Protein AF-0000000080790472 (afdb_homodimer)

Structure (mmCIF, N/CA/C/O backbone):
data_AF-0000000080790472-model_v1
#
loop_
_entity.id
_entity.type
_entity.pdbx_description
1 polymer 'PIN domain-containing protein'
#
loop_
_atom_site.group_PDB
_atom_site.id
_atom_site.type_symbol
_atom_site.label_atom_id
_atom_site.label_alt_id
_atom_site.label_comp_id
_atom_site.label_asym_id
_atom_site.label_entity_id
_atom_site.label_seq_id
_atom_site.pdbx_PDB_ins_code
_atom_site.Cartn_x
_atom_site.Cartn_y
_atom_site.Cartn_z
_atom_site.occupancy
_atom_site.B_iso_or_equiv
_atom_site.auth_seq_id
_atom_site.auth_comp_id
_atom_site.auth_asym_id
_atom_site.auth_atom_id
_atom_site.pdbx_PDB_model_num
ATOM 1 N N . MET A 1 1 ? -1.785 30.625 -0.86 1 72.75 1 MET A N 1
ATOM 2 C CA . MET A 1 1 ? -3.121 30.25 -0.402 1 72.75 1 MET A CA 1
ATOM 3 C C . MET A 1 1 ? -3.271 30.5 1.095 1 72.75 1 MET A C 1
ATOM 5 O O . MET A 1 1 ? -2.342 30.266 1.866 1 72.75 1 MET A O 1
ATOM 9 N N . HIS A 1 2 ? -4.328 31.141 1.437 1 79.38 2 HIS A N 1
ATOM 10 C CA . HIS A 1 2 ? -4.598 31.422 2.844 1 79.38 2 HIS A CA 1
ATOM 11 C C . HIS A 1 2 ? -5.102 30.172 3.561 1 79.38 2 HIS A C 1
ATOM 13 O O . HIS A 1 2 ? -5.734 29.312 2.945 1 79.38 2 HIS A O 1
ATOM 19 N N . VAL A 1 3 ? -4.801 30.078 4.844 1 82.62 3 VAL A N 1
ATOM 20 C CA . VAL A 1 3 ? -5.195 28.953 5.676 1 82.62 3 VAL A CA 1
ATOM 21 C C . VAL A 1 3 ? -6.711 28.781 5.625 1 82.62 3 VAL A C 1
ATOM 23 O O . VAL A 1 3 ? -7.219 27.656 5.598 1 82.62 3 VAL A O 1
ATOM 26 N N . ASP A 1 4 ? -7.406 29.891 5.496 1 85.12 4 ASP A N 1
ATOM 27 C CA . ASP A 1 4 ? -8.867 29.844 5.441 1 85.12 4 ASP A CA 1
ATOM 28 C C . ASP A 1 4 ? -9.344 29.172 4.164 1 85.12 4 ASP A C 1
ATOM 30 O O . ASP A 1 4 ? -10.414 28.547 4.152 1 85.12 4 ASP A O 1
ATOM 34 N N . GLU A 1 5 ? -8.555 29.281 3.197 1 85.06 5 GLU A N 1
ATOM 35 C CA . GLU A 1 5 ? -8.906 28.625 1.941 1 85.06 5 GLU A CA 1
ATOM 36 C C . GLU A 1 5 ? -8.82 27.109 2.07 1 85.06 5 GLU A C 1
ATOM 38 O O . GLU A 1 5 ? -9.641 26.375 1.503 1 85.06 5 GLU A O 1
ATOM 43 N N . VAL A 1 6 ? -7.836 26.656 2.771 1 86.19 6 VAL A N 1
ATOM 44 C CA . VAL A 1 6 ? -7.707 25.234 3.035 1 86.19 6 VAL A CA 1
ATOM 45 C C . VAL A 1 6 ? -8.938 24.734 3.787 1 86.19 6 VAL A C 1
ATOM 47 O O . VAL A 1 6 ? -9.508 23.688 3.443 1 86.19 6 VAL A O 1
ATOM 50 N N . LEU A 1 7 ? -9.352 25.5 4.746 1 90 7 LEU A N 1
ATOM 51 C CA . LEU A 1 7 ? -10.508 25.125 5.551 1 90 7 LEU A CA 1
ATOM 52 C C . LEU A 1 7 ? -11.781 25.125 4.711 1 90 7 LEU A C 1
ATOM 54 O O . LEU A 1 7 ? -12.664 24.297 4.91 1 90 7 LEU A O 1
ATOM 58 N N . GLN A 1 8 ? -11.875 26.062 3.85 1 89.56 8 GLN A N 1
ATOM 59 C CA . GLN A 1 8 ? -13.016 26.094 2.938 1 89.56 8 GLN A CA 1
ATOM 60 C C . GLN A 1 8 ? -13.062 24.844 2.076 1 89.56 8 GLN A C 1
ATOM 62 O O . GLN A 1 8 ? -14.141 24.281 1.841 1 89.56 8 GLN A O 1
ATOM 67 N N . LYS A 1 9 ? -11.891 24.438 1.599 1 88.69 9 LYS A N 1
ATOM 68 C CA . LYS A 1 9 ? -11.836 23.203 0.832 1 88.69 9 LYS A CA 1
ATOM 69 C C . LYS A 1 9 ? -12.266 22.016 1.685 1 88.69 9 LYS A C 1
ATOM 71 O O . LYS A 1 9 ? -12.961 21.109 1.206 1 88.69 9 LYS A O 1
ATOM 76 N N . CYS A 1 10 ? -11.859 21.969 2.908 1 90.5 10 CYS A N 1
ATOM 77 C CA . CYS A 1 10 ? -12.203 20.906 3.842 1 90.5 10 CYS A CA 1
ATOM 78 C C . CYS A 1 10 ? -13.703 20.859 4.09 1 90.5 10 CYS A C 1
ATOM 80 O O . CYS A 1 10 ? -14.234 19.828 4.539 1 90.5 10 CYS A O 1
ATOM 82 N N . ASP A 1 11 ? -14.367 21.953 3.867 1 90.38 11 ASP A N 1
ATOM 83 C CA . ASP A 1 11 ? -15.82 22 4.039 1 90.38 11 ASP A CA 1
ATOM 84 C C . ASP A 1 11 ? -16.531 21.516 2.785 1 90.38 11 ASP A C 1
ATOM 86 O O . ASP A 1 11 ? -17.672 21.016 2.859 1 90.38 11 ASP A O 1
ATOM 90 N N . GLN A 1 12 ? -15.906 21.594 1.675 1 90.62 12 GLN A N 1
ATOM 91 C CA . GLN A 1 12 ? -16.547 21.297 0.396 1 90.62 12 GLN A CA 1
ATOM 92 C C . GLN A 1 12 ? -16.203 19.891 -0.074 1 90.62 12 GLN A C 1
ATOM 94 O O . GLN A 1 12 ? -16.984 19.266 -0.815 1 90.62 12 GLN A O 1
ATOM 99 N N . THR A 1 13 ? -14.984 19.422 0.287 1 92.81 13 THR A N 1
ATOM 100 C CA . THR A 1 13 ? -14.492 18.094 -0.098 1 92.81 13 THR A CA 1
ATOM 101 C C . THR A 1 13 ? -13.523 17.562 0.945 1 92.81 13 THR A C 1
ATOM 103 O O . THR A 1 13 ? -13.453 18.078 2.062 1 92.81 13 THR A O 1
ATOM 106 N N . TYR A 1 14 ? -12.859 16.469 0.59 1 95 14 TYR A N 1
ATOM 107 C CA . TYR A 1 14 ? -11.844 15.93 1.487 1 95 14 TYR A CA 1
ATOM 108 C C . TYR A 1 14 ? -10.461 16.453 1.117 1 95 14 TYR A C 1
ATOM 110 O O . TYR A 1 14 ? -10.188 16.75 -0.049 1 95 14 TYR A O 1
ATOM 118 N N . VAL A 1 15 ? -9.656 16.594 2.133 1 95.12 15 VAL A N 1
ATOM 119 C CA . VAL A 1 15 ? -8.258 16.969 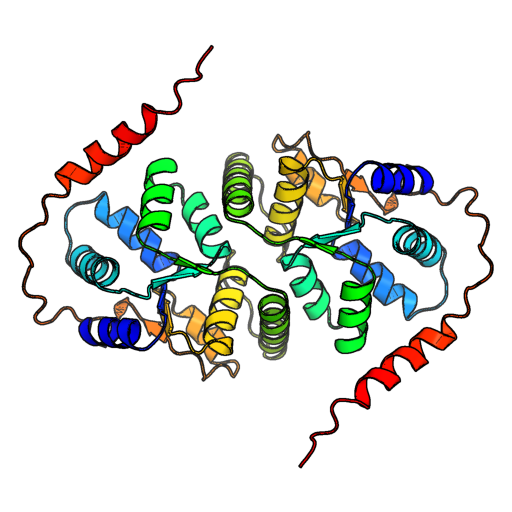1.948 1 95.12 15 VAL A CA 1
ATOM 120 C C . VAL A 1 15 ? -7.344 15.883 2.49 1 95.12 15 VAL A C 1
ATOM 122 O O . VAL A 1 15 ? -7.426 15.516 3.666 1 95.12 15 VAL A O 1
ATOM 125 N N . ILE A 1 16 ? -6.527 15.344 1.627 1 96 16 ILE A N 1
ATOM 126 C CA . ILE A 1 16 ? -5.555 14.336 2.035 1 96 16 ILE A CA 1
ATOM 127 C C . ILE A 1 16 ? -4.309 15.016 2.594 1 96 16 ILE A C 1
ATOM 129 O O . ILE A 1 16 ? -3.691 15.844 1.923 1 96 16 ILE A O 1
ATOM 133 N N . PHE A 1 17 ? -4.031 14.719 3.836 1 95.75 17 PHE A N 1
ATOM 134 C CA . PHE A 1 17 ? -2.814 15.227 4.457 1 95.75 17 PHE A CA 1
ATOM 135 C C . PHE A 1 17 ? -1.638 14.297 4.176 1 95.75 17 PHE A C 1
ATOM 137 O O . PHE A 1 17 ? -1.638 13.141 4.602 1 95.75 17 PHE A O 1
ATOM 144 N N . ASP A 1 18 ? -0.675 14.773 3.49 1 93.25 18 ASP A N 1
ATOM 145 C CA . ASP A 1 18 ? 0.537 14.016 3.178 1 93.25 18 ASP A CA 1
ATOM 146 C C . ASP A 1 18 ? 1.342 13.727 4.441 1 93.25 18 ASP A C 1
ATOM 148 O O . ASP A 1 18 ? 1.192 14.414 5.453 1 93.25 18 ASP A O 1
ATOM 152 N N . THR A 1 19 ? 2.129 12.703 4.367 1 93.38 19 THR A N 1
ATOM 153 C CA . THR A 1 19 ? 2.896 12.258 5.527 1 93.38 19 THR A CA 1
ATOM 154 C C . THR A 1 19 ? 3.768 13.391 6.062 1 93.38 19 THR A C 1
ATOM 156 O O . THR A 1 19 ? 3.898 13.555 7.277 1 93.38 19 THR A O 1
ATOM 159 N N . SER A 1 20 ? 4.316 14.188 5.184 1 90 20 SER A N 1
ATOM 160 C CA . SER A 1 20 ? 5.223 15.258 5.578 1 90 20 SER A CA 1
ATOM 161 C C . SER A 1 20 ? 4.523 16.266 6.48 1 90 20 SER A C 1
ATOM 163 O O . SER A 1 20 ? 5.129 16.797 7.414 1 90 20 SER A O 1
ATOM 165 N N . ILE A 1 21 ? 3.258 16.516 6.227 1 91.5 21 ILE A N 1
ATOM 166 C CA . ILE A 1 21 ? 2.471 17.469 7.004 1 91.5 21 ILE A CA 1
ATOM 167 C C . ILE A 1 21 ? 2.26 16.938 8.414 1 91.5 21 ILE A C 1
ATOM 169 O O . ILE A 1 21 ? 2.459 17.656 9.398 1 91.5 21 ILE A O 1
ATOM 173 N N . ILE A 1 22 ? 1.913 15.703 8.523 1 93 22 ILE A N 1
ATOM 174 C CA . ILE A 1 22 ? 1.602 15.078 9.797 1 93 22 ILE A CA 1
ATOM 175 C C . ILE A 1 22 ? 2.875 14.945 10.633 1 93 22 ILE A C 1
ATOM 177 O O . ILE A 1 22 ? 2.879 15.25 11.828 1 93 22 ILE A O 1
ATOM 181 N N . LEU A 1 23 ? 3.92 14.508 10.016 1 91.31 23 LEU A N 1
ATOM 182 C CA . LEU A 1 23 ? 5.184 14.352 10.727 1 91.31 23 LEU A CA 1
ATOM 183 C C . LEU A 1 23 ? 5.695 15.703 11.227 1 91.31 23 LEU A C 1
ATOM 185 O O . LEU A 1 23 ? 6.207 15.797 12.344 1 91.31 23 LEU A O 1
ATOM 189 N N . ASP A 1 24 ? 5.555 16.703 10.414 1 88.31 24 ASP A N 1
ATOM 190 C CA . ASP A 1 24 ? 5.949 18.047 10.844 1 88.31 24 ASP A CA 1
ATOM 191 C C . ASP A 1 24 ? 5.145 18.484 12.062 1 88.31 24 ASP A C 1
ATOM 193 O O . ASP A 1 24 ? 5.703 19.047 13.008 1 88.31 24 ASP A O 1
ATOM 197 N N . TYR A 1 25 ? 3.898 18.234 11.992 1 89.75 25 TYR A N 1
ATOM 198 C CA . TYR A 1 25 ? 3.035 18.609 13.102 1 89.75 25 TYR A CA 1
ATOM 199 C C . TYR A 1 25 ? 3.463 17.906 14.391 1 89.75 25 TYR A C 1
ATOM 201 O O . TYR A 1 25 ? 3.6 18.562 15.438 1 89.75 25 TYR A O 1
ATOM 209 N N . ILE A 1 26 ? 3.717 16.641 14.297 1 88.38 26 ILE A N 1
ATOM 210 C CA . ILE A 1 26 ? 4.066 15.852 15.469 1 88.38 26 ILE A CA 1
ATOM 211 C C . ILE A 1 26 ? 5.434 16.297 16 1 88.38 26 ILE A C 1
ATOM 213 O O . ILE A 1 26 ? 5.609 16.469 17.203 1 88.38 26 ILE A O 1
ATOM 217 N N . ARG A 1 27 ? 6.379 16.531 15.141 1 86.5 27 ARG A N 1
ATOM 218 C CA . ARG A 1 27 ? 7.723 16.953 15.531 1 86.5 27 ARG A CA 1
ATOM 219 C C . ARG A 1 27 ? 7.691 18.312 16.203 1 86.5 27 ARG A C 1
ATOM 221 O O . ARG A 1 27 ? 8.383 18.531 17.203 1 86.5 27 ARG A O 1
ATOM 228 N N . LEU A 1 28 ? 6.918 19.234 15.648 1 84.44 28 LEU A N 1
ATOM 229 C CA . LEU A 1 28 ? 6.844 20.594 16.156 1 84.44 28 LEU A CA 1
ATOM 230 C C . LEU A 1 28 ? 6.074 20.641 17.484 1 84.44 28 LEU A C 1
ATOM 232 O O . LEU A 1 28 ? 6.336 21.5 18.328 1 84.44 28 LEU A O 1
ATOM 236 N N . SER A 1 29 ? 5.125 19.766 17.547 1 83.25 29 SER A N 1
ATOM 237 C CA . SER A 1 29 ? 4.32 19.719 18.766 1 83.25 29 SER A CA 1
ATOM 238 C C . SER A 1 29 ? 5.164 19.328 19.984 1 83.25 29 SER A C 1
ATOM 240 O O . SER A 1 29 ? 4.801 19.625 21.125 1 83.25 29 SER A O 1
ATOM 242 N N . SER A 1 30 ? 6.23 18.562 19.688 1 75.69 30 SER A N 1
ATOM 243 C CA . SER A 1 30 ? 7.121 18.156 20.766 1 75.69 30 SER A CA 1
ATOM 244 C C . SER A 1 30 ? 8.164 19.219 21.078 1 75.69 30 SER A C 1
ATOM 246 O O . SER A 1 30 ? 8.922 19.094 22.047 1 75.69 30 SER A O 1
ATOM 248 N N . ARG A 1 31 ? 8.195 20.188 20.172 1 76.12 31 ARG A N 1
ATOM 249 C CA . ARG A 1 31 ? 9.18 21.25 20.344 1 76.12 31 ARG A CA 1
ATOM 250 C C . ARG A 1 31 ? 8.5 22.562 20.75 1 76.12 31 ARG A C 1
ATOM 252 O O . ARG A 1 31 ? 7.273 22.609 20.891 1 76.12 31 ARG A O 1
ATOM 259 N N . ASP A 1 32 ? 9.32 23.625 20.922 1 65.88 32 ASP A N 1
ATOM 260 C CA . ASP A 1 32 ? 8.805 24.938 21.312 1 65.88 32 ASP A CA 1
ATOM 261 C C . ASP A 1 32 ? 7.914 25.516 20.219 1 65.88 32 ASP A C 1
ATOM 263 O O . ASP A 1 32 ? 8.125 25.25 19.031 1 65.88 32 ASP A O 1
ATOM 267 N N . LYS A 1 33 ? 6.812 26.234 20.672 1 65.5 33 LYS A N 1
ATOM 268 C CA . LYS A 1 33 ? 5.789 26.828 19.812 1 65.5 33 LYS A CA 1
ATOM 269 C C . LYS A 1 33 ? 6.418 27.719 18.75 1 65.5 33 LYS A C 1
ATOM 271 O O . LYS A 1 33 ? 7.289 28.547 19.047 1 65.5 33 LYS A O 1
ATOM 276 N N . ASN A 1 34 ? 6.254 27.312 17.516 1 76.62 34 ASN A N 1
ATOM 277 C CA . ASN A 1 34 ? 6.621 28.172 16.391 1 76.62 34 ASN A CA 1
ATOM 278 C C . ASN A 1 34 ? 5.441 28.391 15.445 1 76.62 34 ASN A C 1
ATOM 280 O O . ASN A 1 34 ? 4.406 27.734 15.57 1 76.62 34 ASN A O 1
ATOM 284 N N . HIS A 1 35 ? 5.52 29.453 14.773 1 76.06 35 HIS A N 1
ATOM 285 C CA . HIS A 1 35 ? 4.469 29.906 13.867 1 76.06 35 HIS A CA 1
ATOM 286 C C . HIS A 1 35 ? 3.973 28.766 12.992 1 76.06 35 HIS A C 1
ATOM 288 O O . HIS A 1 35 ? 2.771 28.641 12.742 1 76.06 35 HIS A O 1
ATOM 294 N N . ARG A 1 36 ? 4.789 27.906 12.625 1 78.31 36 ARG A N 1
ATOM 295 C CA . ARG A 1 36 ? 4.418 26.797 11.766 1 78.31 36 ARG A CA 1
ATOM 296 C C . ARG A 1 36 ? 3.506 25.812 12.5 1 78.31 36 ARG A C 1
ATOM 298 O O . ARG A 1 36 ? 2.553 25.297 11.922 1 78.31 36 ARG A O 1
ATOM 305 N N . LEU A 1 37 ? 3.803 25.625 13.688 1 83.75 37 LEU A N 1
ATOM 306 C CA . LEU A 1 37 ? 2.967 24.75 14.508 1 83.75 37 LEU A CA 1
ATOM 307 C C . LEU A 1 37 ? 1.566 25.328 14.664 1 83.75 37 LEU A C 1
ATOM 309 O O . LEU A 1 37 ? 0.575 24.609 14.617 1 83.75 37 LEU A O 1
ATOM 313 N N . GLU A 1 38 ? 1.562 26.609 14.844 1 83.38 38 GLU A N 1
ATOM 314 C CA . GLU A 1 38 ? 0.271 27.281 15.008 1 83.38 38 GLU A CA 1
ATOM 315 C C . GLU A 1 38 ? -0.606 27.094 13.773 1 83.38 38 GLU A C 1
ATOM 317 O O . GLU A 1 38 ? -1.798 26.812 13.891 1 83.38 38 GLU A O 1
ATOM 322 N N . VAL A 1 39 ? -0.049 27.219 12.688 1 84.88 39 VAL A N 1
ATOM 323 C CA . VAL A 1 39 ? -0.779 27.094 11.438 1 84.88 39 VAL A CA 1
ATOM 324 C C . VAL A 1 39 ? -1.265 25.656 11.258 1 84.88 39 VAL A C 1
ATOM 326 O O . VAL A 1 39 ? -2.445 25.422 10.984 1 84.88 39 VAL A O 1
ATOM 329 N N . LEU A 1 40 ? -0.387 24.734 11.469 1 88.5 40 LEU A N 1
ATOM 330 C CA . LEU A 1 40 ? -0.729 23.328 11.305 1 88.5 40 LEU A CA 1
ATOM 331 C C . LEU A 1 40 ? -1.773 22.906 12.336 1 88.5 40 LEU A C 1
ATOM 333 O O . LEU A 1 40 ? -2.701 22.156 12.008 1 88.5 40 LEU A O 1
ATOM 337 N N . SER A 1 41 ? -1.591 23.422 13.484 1 88.62 41 SER A N 1
ATOM 338 C CA . SER A 1 41 ? -2.559 23.125 14.531 1 88.62 41 SER A CA 1
ATOM 339 C C . SER A 1 41 ? -3.943 23.656 14.18 1 88.62 41 SER A C 1
ATOM 341 O O . SER A 1 41 ? -4.949 22.969 14.367 1 88.62 41 SER A O 1
ATOM 343 N N . TYR A 1 42 ? -3.943 24.828 13.711 1 89.44 42 TYR A N 1
ATOM 344 C CA . TYR A 1 42 ? -5.203 25.453 13.32 1 89.44 42 TYR A CA 1
ATOM 345 C C . TYR A 1 42 ? -5.891 24.641 12.219 1 89.44 42 TYR A C 1
ATOM 347 O O . TYR A 1 42 ? -7.09 24.375 12.297 1 89.44 42 TYR A O 1
ATOM 355 N N . ILE A 1 43 ? -5.176 24.203 11.25 1 91.44 43 ILE A N 1
ATOM 356 C CA . ILE A 1 43 ? -5.723 23.453 10.125 1 91.44 43 ILE A CA 1
ATOM 357 C C . ILE A 1 43 ? -6.223 22.094 10.609 1 91.44 43 ILE A C 1
ATOM 359 O O . ILE A 1 43 ? -7.359 21.703 10.328 1 91.44 43 ILE A O 1
ATOM 363 N N . ILE A 1 44 ? -5.406 21.391 11.336 1 91.88 44 ILE A N 1
ATOM 364 C CA . ILE A 1 44 ? -5.727 20.031 11.781 1 91.88 44 ILE A CA 1
ATOM 365 C C . ILE A 1 44 ? -6.938 20.078 12.711 1 91.88 44 ILE A C 1
ATOM 367 O O . ILE A 1 44 ? -7.805 19.203 12.648 1 91.88 44 ILE A O 1
ATOM 371 N N . ASN A 1 45 ? -7.051 21.141 13.477 1 91.31 45 ASN A N 1
ATOM 372 C CA . ASN A 1 45 ? -8.125 21.219 14.453 1 91.31 45 ASN A CA 1
ATOM 373 C C . ASN A 1 45 ? -9.43 21.703 13.82 1 91.31 45 ASN A C 1
ATOM 375 O O . ASN A 1 45 ? -10.516 21.438 14.336 1 91.31 45 ASN A O 1
ATOM 379 N N . ASN A 1 46 ? -9.336 22.312 12.695 1 92.25 46 ASN A N 1
ATOM 380 C CA . ASN A 1 46 ? -10.539 22.953 12.164 1 92.25 46 ASN A CA 1
ATOM 381 C C . ASN A 1 46 ? -10.945 22.344 10.82 1 92.25 46 ASN A C 1
ATOM 383 O O . ASN A 1 46 ? -12.062 22.547 10.352 1 92.25 46 ASN A O 1
ATOM 387 N N . CYS A 1 47 ? -10.047 21.578 10.219 1 93.5 47 CYS A N 1
ATOM 388 C CA . CYS A 1 47 ? -10.406 20.859 8.992 1 93.5 47 CYS A CA 1
ATOM 389 C C . CYS A 1 47 ? -11.258 19.641 9.305 1 93.5 47 CYS A C 1
ATOM 391 O O . CYS A 1 47 ? -10.758 18.641 9.828 1 93.5 47 CYS A O 1
ATOM 393 N N . ARG A 1 48 ? -12.469 19.672 8.984 1 92.75 48 ARG A N 1
ATOM 394 C CA . ARG A 1 48 ? -13.398 18.609 9.32 1 92.75 48 ARG A CA 1
ATOM 395 C C . ARG A 1 48 ? -13.164 17.375 8.445 1 92.75 48 ARG A C 1
ATOM 397 O O . ARG A 1 48 ? -13.133 16.25 8.938 1 92.75 48 ARG A O 1
ATOM 404 N N . ASN A 1 49 ? -12.961 17.562 7.141 1 95.88 49 ASN A N 1
ATOM 405 C CA . ASN A 1 49 ? -12.812 16.469 6.191 1 95.88 49 ASN A CA 1
ATOM 406 C C . ASN A 1 49 ? -11.344 16.219 5.84 1 95.88 49 ASN A C 1
ATOM 408 O O . ASN A 1 49 ? -10.961 16.312 4.672 1 95.88 49 ASN A O 1
ATOM 412 N N . LYS A 1 50 ? -10.586 15.914 6.879 1 97 50 LYS A N 1
ATOM 413 C CA . LYS A 1 50 ? -9.172 15.57 6.711 1 97 50 LYS A CA 1
ATOM 414 C C . LYS A 1 50 ? -8.977 14.055 6.711 1 97 50 LYS A C 1
ATOM 416 O O . LYS A 1 50 ? -9.539 13.352 7.555 1 97 50 LYS A O 1
ATOM 421 N N . VAL A 1 51 ? -8.219 13.578 5.734 1 97.75 51 VAL A N 1
ATOM 422 C CA . VAL A 1 51 ? -8.062 12.141 5.582 1 97.75 51 VAL A CA 1
ATOM 423 C C . VAL A 1 51 ? -6.59 11.797 5.348 1 97.75 51 VAL A C 1
ATOM 425 O O . VAL A 1 51 ? -5.805 12.664 4.945 1 97.75 51 VAL A O 1
ATOM 428 N N . ILE A 1 52 ? -6.25 10.633 5.695 1 97.62 52 ILE A N 1
ATOM 429 C CA . ILE A 1 52 ? -5 10 5.293 1 97.62 52 ILE A CA 1
ATOM 430 C C . ILE A 1 52 ? -5.285 8.617 4.707 1 97.62 52 ILE A C 1
ATOM 432 O O . ILE A 1 52 ? -6.414 8.125 4.777 1 97.62 52 ILE A O 1
ATOM 436 N N . THR A 1 53 ? -4.309 8.055 4.09 1 96.56 53 THR A N 1
ATOM 437 C CA . THR A 1 53 ? -4.457 6.699 3.578 1 96.56 53 THR A CA 1
ATOM 438 C C . THR A 1 53 ? -3.799 5.695 4.516 1 96.56 53 THR A C 1
ATOM 440 O O . THR A 1 53 ? -3.053 6.074 5.422 1 96.56 53 THR A O 1
ATOM 443 N N . LEU A 1 54 ? -4.082 4.461 4.254 1 96.31 54 LEU A N 1
ATOM 444 C CA . LEU A 1 54 ? -3.469 3.4 5.047 1 96.31 54 LEU A CA 1
ATOM 445 C C . LEU A 1 54 ? -1.954 3.393 4.863 1 96.31 54 LEU A C 1
ATOM 447 O O . LEU A 1 54 ? -1.213 3.074 5.793 1 96.31 54 LEU A O 1
ATOM 451 N N . LEU A 1 55 ? -1.52 3.742 3.703 1 96.62 55 LEU A N 1
ATOM 452 C CA . LEU A 1 55 ? -0.085 3.77 3.439 1 96.62 55 LEU A CA 1
ATOM 453 C C . LEU A 1 55 ? 0.579 4.934 4.168 1 96.62 55 LEU A C 1
ATOM 455 O O . LEU A 1 55 ? 1.712 4.812 4.637 1 96.62 55 LEU A O 1
ATOM 459 N N . ASN A 1 56 ? -0.158 6.078 4.301 1 95.44 56 ASN A N 1
ATOM 460 C CA . ASN A 1 56 ? 0.31 7.172 5.148 1 95.44 56 ASN A CA 1
ATOM 461 C C . ASN A 1 56 ? 0.488 6.723 6.594 1 95.44 56 ASN A C 1
ATOM 463 O O . ASN A 1 56 ? 1.479 7.066 7.238 1 95.44 56 ASN A O 1
ATOM 467 N N . LEU A 1 57 ? -0.527 6.039 7.004 1 96.5 57 LEU A N 1
ATOM 468 C CA . LEU A 1 57 ? -0.479 5.566 8.383 1 96.5 57 LEU A CA 1
ATOM 469 C C . LEU A 1 57 ? 0.777 4.734 8.625 1 96.5 57 LEU A C 1
ATOM 471 O O . LEU A 1 57 ? 1.482 4.945 9.617 1 96.5 57 LEU A O 1
ATOM 475 N N . GLU A 1 58 ? 1.04 3.795 7.734 1 96.38 58 GLU A N 1
ATOM 476 C CA . GLU A 1 58 ? 2.246 2.979 7.848 1 96.38 58 GLU A CA 1
ATOM 477 C C . GLU A 1 58 ? 3.498 3.852 7.902 1 96.38 58 GLU A C 1
ATOM 479 O O . GLU A 1 58 ? 4.359 3.654 8.758 1 96.38 58 GLU A O 1
ATOM 484 N N . GLU A 1 59 ? 3.574 4.789 7.043 1 95.12 59 GLU A N 1
ATOM 485 C CA . GLU A 1 59 ? 4.73 5.672 6.953 1 95.12 59 GLU A CA 1
ATOM 486 C C . GLU A 1 59 ? 4.91 6.477 8.234 1 95.12 59 GLU A C 1
ATOM 488 O O . GLU A 1 59 ? 6.031 6.633 8.727 1 95.12 59 GLU A O 1
ATOM 493 N N . ILE A 1 60 ? 3.836 7.023 8.727 1 95.69 60 ILE A N 1
ATOM 494 C CA . ILE A 1 60 ? 3.861 7.84 9.938 1 95.69 60 ILE A CA 1
ATOM 495 C C . ILE A 1 60 ? 4.375 7.004 11.109 1 95.69 60 ILE A C 1
ATOM 497 O O . ILE A 1 60 ? 5.195 7.473 11.898 1 95.69 60 ILE A O 1
ATOM 501 N N . LEU A 1 61 ? 3.938 5.797 11.18 1 95 61 LEU A N 1
ATOM 502 C CA . LEU A 1 61 ? 4.297 4.934 12.305 1 95 61 LEU A CA 1
ATOM 503 C C . LEU A 1 61 ? 5.766 4.523 12.219 1 95 61 LEU A C 1
ATOM 505 O O . LEU A 1 61 ? 6.398 4.266 13.25 1 95 61 LEU A O 1
ATOM 509 N N . VAL A 1 62 ? 6.305 4.52 11.047 1 93.75 62 VAL A N 1
ATOM 510 C CA . VAL A 1 62 ? 7.719 4.223 10.867 1 93.75 62 VAL A CA 1
ATOM 511 C C . VAL A 1 62 ? 8.562 5.402 11.344 1 93.75 62 VAL A C 1
ATOM 513 O O . VAL A 1 62 ? 9.664 5.215 11.867 1 93.75 62 VAL A O 1
ATOM 516 N N . GLY A 1 63 ? 8.148 6.609 11.008 1 87.81 63 GLY A N 1
ATOM 517 C CA . GLY A 1 63 ? 8.898 7.816 11.336 1 87.81 63 GLY A CA 1
ATOM 518 C C . GLY A 1 63 ? 9.344 7.867 12.781 1 87.81 63 GLY A C 1
ATOM 519 O O . GLY A 1 63 ? 10.297 8.562 13.125 1 87.81 63 GLY A O 1
ATOM 520 N N . ASN A 1 64 ? 8.883 6.941 13.68 1 72.62 64 ASN A N 1
ATOM 521 C CA . ASN A 1 64 ? 9.312 6.746 15.062 1 72.62 64 ASN A CA 1
ATOM 522 C C . ASN A 1 64 ? 9.594 8.078 15.758 1 72.62 64 ASN A C 1
ATOM 524 O O . ASN A 1 64 ? 10.656 8.258 16.359 1 72.62 64 ASN A O 1
ATOM 528 N N . ILE A 1 65 ? 8.758 9.055 15.727 1 73.31 65 ILE A N 1
ATOM 529 C CA . ILE A 1 65 ? 8.977 10.414 16.203 1 73.31 65 ILE A CA 1
ATOM 530 C C . ILE A 1 65 ? 8.328 10.586 17.578 1 73.31 65 ILE A C 1
ATOM 532 O O . ILE A 1 65 ? 8.211 11.711 18.078 1 73.31 65 ILE A O 1
ATOM 536 N N . GLY A 1 66 ? 7.965 9.57 18.281 1 79.38 66 GLY A N 1
ATOM 537 C CA . GLY A 1 66 ? 7.336 9.609 19.594 1 79.38 66 GLY A CA 1
ATOM 538 C C . GLY A 1 66 ? 6.754 8.266 20 1 79.38 66 GLY A C 1
ATOM 539 O O . GLY A 1 66 ? 7.164 7.223 19.5 1 79.38 66 GLY A O 1
ATOM 540 N N . ASN A 1 67 ? 5.93 8.414 20.984 1 86.81 67 ASN A N 1
ATOM 541 C CA . ASN A 1 67 ? 5.219 7.23 21.453 1 86.81 67 ASN A CA 1
ATOM 542 C C . ASN A 1 67 ? 4.223 6.727 20.406 1 86.81 67 ASN A C 1
ATOM 544 O O . ASN A 1 67 ? 3.326 7.461 19.984 1 86.81 67 ASN A O 1
ATOM 548 N N . LYS A 1 68 ? 4.426 5.531 20.016 1 88.75 68 LYS A N 1
ATOM 549 C CA . LYS A 1 68 ? 3.619 4.945 18.953 1 88.75 68 LYS A CA 1
ATOM 550 C C . LYS A 1 68 ? 2.133 5 19.297 1 88.75 68 LYS A C 1
ATOM 552 O O . LYS A 1 68 ? 1.311 5.355 18.438 1 88.75 68 LYS A O 1
ATOM 557 N N . GLU A 1 69 ? 1.836 4.625 20.469 1 89.81 69 GLU A N 1
ATOM 558 C CA . GLU A 1 69 ? 0.438 4.598 20.891 1 89.81 69 GLU A CA 1
ATOM 559 C C . GLU A 1 69 ? -0.18 5.992 20.844 1 89.81 69 GLU A C 1
ATOM 561 O O . GLU A 1 69 ? -1.319 6.156 20.406 1 89.81 69 GLU A O 1
ATOM 566 N N . GLU A 1 70 ? 0.549 6.973 21.25 1 91.25 70 GLU A N 1
ATOM 567 C CA . GLU A 1 70 ? 0.067 8.352 21.234 1 91.25 70 GLU A CA 1
ATOM 568 C C . GLU A 1 70 ? -0.146 8.836 19.797 1 91.25 70 GLU A C 1
ATOM 570 O O . GLU A 1 70 ? -1.135 9.508 19.516 1 91.25 70 GLU A O 1
ATOM 575 N N . ILE A 1 71 ? 0.774 8.453 19.016 1 93.06 71 ILE A N 1
ATOM 576 C CA . ILE A 1 71 ? 0.685 8.844 17.609 1 93.06 71 ILE A CA 1
ATOM 577 C C . ILE A 1 71 ? -0.532 8.188 16.969 1 93.06 71 ILE A C 1
ATOM 579 O O . ILE A 1 71 ? -1.304 8.844 16.266 1 93.06 71 ILE A O 1
ATOM 583 N N . GLU A 1 72 ? -0.756 6.926 17.156 1 93.19 72 GLU A N 1
ATOM 584 C CA . GLU A 1 72 ? -1.908 6.203 16.625 1 93.19 72 GLU A CA 1
ATOM 585 C C . GLU A 1 72 ? -3.217 6.824 17.109 1 93.19 72 GLU A C 1
ATOM 587 O O . GLU A 1 72 ? -4.137 7.039 16.312 1 93.19 72 GLU A O 1
ATOM 592 N N . ASN A 1 73 ? -3.258 7.082 18.391 1 92.88 73 ASN A N 1
ATOM 593 C CA . ASN A 1 73 ? -4.457 7.699 18.969 1 92.88 73 ASN A CA 1
ATOM 594 C C . ASN A 1 73 ? -4.75 9.047 18.312 1 92.88 73 ASN A C 1
ATOM 596 O O . ASN A 1 73 ? -5.898 9.352 17.984 1 92.88 73 ASN A O 1
ATOM 600 N N . PHE A 1 74 ? -3.738 9.828 18.203 1 92.81 74 PHE A N 1
ATOM 601 C CA . PHE A 1 74 ? -3.883 11.125 17.562 1 92.81 74 PHE A CA 1
ATOM 602 C C . PHE A 1 74 ? -4.43 10.969 16.156 1 92.81 74 PHE A C 1
ATOM 604 O O . PHE A 1 74 ? -5.363 11.672 15.758 1 92.81 74 PHE A O 1
ATOM 611 N N . ILE A 1 75 ? -3.861 10.031 15.414 1 95.62 75 ILE A N 1
ATOM 612 C CA . ILE A 1 75 ? -4.254 9.82 14.031 1 95.62 75 ILE A CA 1
ATOM 613 C C . ILE A 1 75 ? -5.707 9.352 13.969 1 95.62 75 ILE A C 1
ATOM 615 O O . ILE A 1 75 ? -6.516 9.898 13.219 1 95.62 75 ILE A O 1
A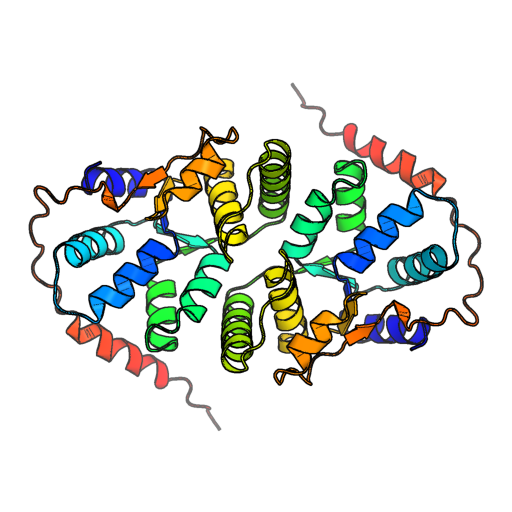TOM 619 N N . PHE A 1 76 ? -6.086 8.391 14.773 1 95.31 76 PHE A N 1
ATOM 620 C CA . PHE A 1 76 ? -7.414 7.785 14.719 1 95.31 76 PHE A CA 1
ATOM 621 C C . PHE A 1 76 ? -8.477 8.773 15.188 1 95.31 76 PHE A C 1
ATOM 623 O O . PHE A 1 76 ? -9.617 8.734 14.719 1 95.31 76 PHE A O 1
ATOM 630 N N . TYR A 1 77 ? -8.047 9.664 16.016 1 94.5 77 TYR A N 1
ATOM 631 C CA . TYR A 1 77 ? -8.984 10.672 16.516 1 94.5 77 TYR A CA 1
ATOM 632 C C . TYR A 1 77 ? -9.133 11.812 15.516 1 94.5 77 TYR A C 1
ATOM 634 O O . TYR A 1 77 ? -10.219 12.367 15.352 1 94.5 77 TYR A O 1
ATOM 642 N N . SER A 1 78 ? -8.094 12.18 14.867 1 95.31 78 SER A N 1
ATOM 643 C CA . SER A 1 78 ? -8.039 13.43 14.117 1 95.31 78 SER A CA 1
ATOM 644 C C . SER A 1 78 ? -8.367 13.203 12.648 1 95.31 78 SER A C 1
ATOM 646 O O . SER A 1 78 ? -8.797 14.125 11.953 1 95.31 78 SER A O 1
ATOM 648 N N . PHE A 1 79 ? -8.164 11.922 12.156 1 97.5 79 PHE A N 1
ATOM 649 C CA . PHE A 1 79 ? -8.258 11.711 10.719 1 97.5 79 PHE A CA 1
ATOM 650 C C . PHE A 1 79 ? -9.164 10.531 10.398 1 97.5 79 PHE A C 1
ATOM 652 O O . PHE A 1 79 ? -9.195 9.547 11.148 1 97.5 79 PHE A O 1
ATOM 659 N N . LYS A 1 80 ? -9.852 10.672 9.344 1 96.81 80 LYS A N 1
ATOM 660 C CA . LYS A 1 80 ? -10.406 9.484 8.695 1 96.81 80 LYS A CA 1
ATOM 661 C C . LYS A 1 80 ? -9.359 8.797 7.82 1 96.81 80 LYS A C 1
ATOM 663 O O . LYS A 1 80 ? -8.586 9.469 7.129 1 96.81 80 LYS A O 1
ATOM 668 N N . ILE A 1 81 ? -9.328 7.488 7.828 1 97.44 81 ILE A N 1
ATOM 669 C CA . ILE A 1 81 ? -8.336 6.742 7.059 1 97.44 81 ILE A CA 1
ATOM 670 C C . ILE A 1 81 ? -8.992 6.125 5.828 1 97.44 81 ILE A C 1
ATOM 672 O O . ILE A 1 81 ? -9.984 5.398 5.941 1 97.44 81 ILE A O 1
ATOM 676 N N . LEU A 1 82 ? -8.469 6.418 4.695 1 96.38 82 LEU A N 1
ATOM 677 C CA . LEU A 1 82 ? -9.016 5.922 3.436 1 96.38 82 LEU A CA 1
ATOM 678 C C . LEU A 1 82 ? -8.531 4.5 3.156 1 96.38 82 LEU A C 1
ATOM 680 O O . LEU A 1 82 ? -7.332 4.223 3.213 1 96.38 82 LEU A O 1
ATOM 684 N N . ASN A 1 83 ? -9.508 3.695 2.814 1 93.56 83 ASN A N 1
ATOM 685 C CA . ASN A 1 83 ? -9.188 2.334 2.396 1 93.56 83 ASN A CA 1
ATOM 686 C C . ASN A 1 83 ? -8.75 2.287 0.937 1 93.56 83 ASN A C 1
ATOM 688 O O . ASN A 1 83 ? -9.273 3.025 0.1 1 93.56 83 ASN A O 1
ATOM 692 N N . ILE A 1 84 ? -7.848 1.399 0.705 1 94.56 84 ILE A N 1
ATOM 693 C CA . ILE A 1 84 ? -7.457 1.125 -0.674 1 94.56 84 ILE A CA 1
ATOM 694 C C . ILE A 1 84 ? -8.367 0.049 -1.264 1 94.56 84 ILE A C 1
ATOM 696 O O . ILE A 1 84 ? -8.516 -1.03 -0.6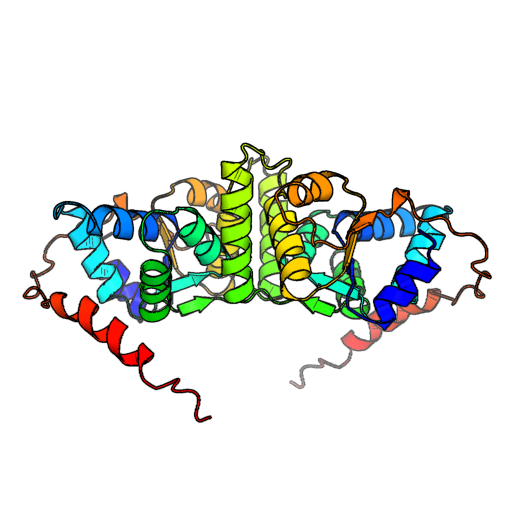87 1 94.56 84 ILE A O 1
ATOM 700 N N . THR A 1 85 ? -8.984 0.374 -2.357 1 93.62 85 THR A N 1
ATOM 701 C CA . THR A 1 85 ? -9.852 -0.578 -3.049 1 93.62 85 THR A CA 1
ATOM 702 C C . THR A 1 85 ? -9.211 -1.037 -4.355 1 93.62 85 THR A C 1
ATOM 704 O O . THR A 1 85 ? -8.141 -0.557 -4.73 1 93.62 85 THR A O 1
ATOM 707 N N . GLU A 1 86 ? -9.875 -1.969 -5.012 1 93.94 86 GLU A N 1
ATOM 708 C CA . GLU A 1 86 ? -9.398 -2.451 -6.305 1 93.94 86 GLU A CA 1
ATOM 709 C C . GLU A 1 86 ? -9.336 -1.318 -7.324 1 93.94 86 GLU A C 1
ATOM 711 O O . GLU A 1 86 ? -8.422 -1.275 -8.156 1 93.94 86 GLU A O 1
ATOM 716 N N . LYS A 1 87 ? -10.281 -0.432 -7.199 1 91.75 87 LYS A N 1
ATOM 717 C CA . LYS A 1 87 ? -10.312 0.704 -8.117 1 91.75 87 LYS A CA 1
ATOM 718 C C . LYS A 1 87 ? -9.086 1.597 -7.926 1 91.75 87 LYS A C 1
ATOM 720 O O . LYS A 1 87 ? -8.469 2.033 -8.906 1 91.75 87 LYS A O 1
ATOM 725 N N . GLU A 1 88 ? -8.742 1.879 -6.695 1 92.94 88 GLU A N 1
ATOM 726 C CA . GLU A 1 88 ? -7.559 2.693 -6.43 1 92.94 88 GLU A CA 1
ATOM 727 C C . GLU A 1 88 ? -6.289 2.004 -6.926 1 92.94 88 GLU A C 1
ATOM 729 O O . GLU A 1 88 ? -5.379 2.66 -7.438 1 92.94 88 GLU A O 1
ATOM 734 N N . ALA A 1 89 ? -6.25 0.66 -6.703 1 94.94 89 ALA A N 1
ATOM 735 C CA . ALA A 1 89 ? -5.109 -0.099 -7.211 1 94.94 89 ALA A CA 1
ATOM 736 C C . ALA A 1 89 ? -5 0.025 -8.727 1 94.94 89 ALA A C 1
ATOM 738 O O . ALA A 1 89 ? -3.906 0.229 -9.266 1 94.94 89 ALA A O 1
ATOM 739 N N . GLU A 1 90 ? -6.102 -0.038 -9.391 1 92.88 90 GLU A N 1
ATOM 740 C CA . GLU A 1 90 ? -6.145 0.062 -10.844 1 92.88 90 GLU A CA 1
ATOM 741 C C . GLU A 1 90 ? -5.684 1.438 -11.312 1 92.88 90 GLU A C 1
ATOM 743 O O . GLU A 1 90 ? -4.832 1.543 -12.203 1 92.88 90 GLU A O 1
ATOM 748 N N . VAL A 1 91 ? -6.223 2.455 -10.727 1 91 91 VAL A N 1
ATOM 749 C CA . VAL A 1 91 ? -5.91 3.822 -11.133 1 91 91 VAL A CA 1
ATOM 750 C C . VAL A 1 91 ? -4.445 4.133 -10.828 1 91 91 VAL A C 1
ATOM 752 O O . VAL A 1 91 ? -3.77 4.789 -11.625 1 91 91 VAL A O 1
ATOM 755 N N . THR A 1 92 ? -3.988 3.658 -9.695 1 93 92 THR A N 1
ATOM 756 C CA . THR A 1 92 ? -2.586 3.869 -9.352 1 93 92 THR A CA 1
ATOM 757 C C . THR A 1 92 ? -1.671 3.188 -10.359 1 93 92 THR A C 1
ATOM 759 O O . THR A 1 92 ? -0.651 3.75 -10.766 1 93 92 THR A O 1
ATOM 762 N N . ALA A 1 93 ? -2.006 1.982 -10.75 1 93.31 93 ALA A N 1
ATOM 763 C CA . ALA A 1 93 ? -1.225 1.279 -11.766 1 93.31 93 ALA A CA 1
ATOM 764 C C . ALA A 1 93 ? -1.17 2.076 -13.07 1 93.31 93 ALA A C 1
ATOM 766 O O . ALA A 1 93 ? -0.107 2.207 -13.68 1 93.31 93 ALA A O 1
ATOM 767 N N . GLU A 1 94 ? -2.283 2.613 -13.438 1 88.38 94 GLU A N 1
ATOM 768 C CA . GLU A 1 94 ? -2.342 3.426 -14.648 1 88.38 94 GLU A CA 1
ATOM 769 C C . GLU A 1 94 ? -1.452 4.66 -14.523 1 88.38 94 GLU A C 1
ATOM 771 O O . GLU A 1 94 ? -0.743 5.016 -15.469 1 88.38 94 GLU A O 1
ATOM 776 N N . LEU A 1 95 ? -1.535 5.234 -13.375 1 86.25 95 LEU A N 1
ATOM 777 C CA . LEU A 1 95 ? -0.724 6.422 -13.125 1 86.25 95 LEU A CA 1
ATOM 778 C C . LEU A 1 95 ? 0.763 6.082 -13.172 1 86.25 95 LEU A C 1
ATOM 780 O O . LEU A 1 95 ? 1.557 6.832 -13.75 1 86.25 95 LEU A O 1
ATOM 784 N N . GLU A 1 96 ? 1.112 5.023 -12.562 1 89.06 96 GLU A N 1
ATOM 785 C CA . GLU A 1 96 ? 2.514 4.613 -12.57 1 89.06 96 GLU A CA 1
ATOM 786 C C . GLU A 1 96 ? 3.014 4.371 -13.992 1 89.06 96 GLU A C 1
ATOM 788 O O . GLU A 1 96 ? 4.109 4.801 -14.352 1 89.06 96 GLU A O 1
ATOM 793 N N . VAL A 1 97 ? 2.27 3.686 -14.797 1 87.38 97 VAL A N 1
ATOM 794 C CA . VAL A 1 97 ? 2.641 3.406 -16.172 1 87.38 97 VAL A CA 1
ATOM 795 C C . VAL A 1 97 ? 2.857 4.719 -16.938 1 87.38 97 VAL A C 1
ATOM 797 O O . VAL A 1 97 ? 3.85 4.875 -17.641 1 87.38 97 VAL A O 1
ATOM 800 N N . LYS A 1 98 ? 1.99 5.605 -16.734 1 82.69 98 LYS A N 1
ATOM 801 C CA . LYS A 1 98 ? 2.086 6.895 -17.406 1 82.69 98 LYS A CA 1
ATOM 802 C C . LYS A 1 98 ? 3.342 7.652 -16.984 1 82.69 98 LYS A C 1
ATOM 804 O O . LYS A 1 98 ? 4.043 8.227 -17.812 1 82.69 98 LYS A O 1
ATOM 809 N N . VAL A 1 99 ? 3.582 7.668 -15.703 1 82.81 99 VAL A N 1
ATOM 810 C CA . VAL A 1 99 ? 4.754 8.359 -15.172 1 82.81 99 VAL A CA 1
ATOM 811 C C . VAL A 1 99 ? 6.023 7.742 -15.75 1 82.81 99 VAL A C 1
ATOM 813 O O . VAL A 1 99 ? 6.934 8.461 -16.172 1 82.81 99 VAL A O 1
ATOM 816 N N . ARG A 1 100 ? 6.062 6.488 -15.852 1 84 100 ARG A N 1
ATOM 817 C CA . ARG A 1 100 ? 7.234 5.785 -16.375 1 84 100 ARG A CA 1
ATOM 818 C C . ARG A 1 100 ? 7.398 6.043 -17.875 1 84 100 ARG A C 1
ATOM 820 O O . ARG A 1 100 ? 8.516 6.223 -18.359 1 84 100 ARG A O 1
ATOM 827 N N . GLU A 1 101 ? 6.359 6.031 -18.562 1 82.56 101 GLU A N 1
ATOM 828 C CA . GLU A 1 101 ? 6.391 6.277 -20 1 82.56 101 GLU A CA 1
ATOM 829 C C . GLU A 1 101 ? 6.918 7.676 -20.312 1 82.56 101 GLU A C 1
ATOM 831 O O . GLU A 1 101 ? 7.547 7.895 -21.344 1 82.56 101 GLU A O 1
ATOM 836 N N . GLU A 1 102 ? 6.656 8.555 -19.438 1 77.81 102 GLU A N 1
ATOM 837 C CA . GLU A 1 102 ? 7.098 9.93 -19.625 1 77.81 102 GLU A CA 1
ATOM 838 C C . GLU A 1 102 ? 8.555 10.109 -19.203 1 77.81 102 GLU A C 1
ATOM 840 O O . GLU A 1 102 ? 9.094 11.211 -19.266 1 77.81 102 GLU A O 1
ATOM 845 N N . GLY A 1 103 ? 9.141 8.984 -18.688 1 76.44 103 GLY A N 1
ATOM 846 C CA . GLY A 1 103 ? 10.547 9.016 -18.312 1 76.44 103 GLY A CA 1
ATOM 847 C C . GLY A 1 103 ? 10.797 9.672 -16.969 1 76.44 103 GLY A C 1
ATOM 848 O O . GLY A 1 103 ? 11.906 10.125 -16.688 1 76.44 103 GLY A O 1
ATOM 849 N N . LEU A 1 104 ? 9.711 9.797 -16.344 1 71.5 104 LEU A N 1
ATOM 850 C CA . LEU A 1 104 ? 9.867 10.398 -15.016 1 71.5 104 LEU A CA 1
ATOM 851 C C . LEU A 1 104 ? 10.258 9.336 -13.992 1 71.5 104 LEU A C 1
ATOM 853 O O . LEU A 1 104 ? 9.859 8.18 -14.102 1 71.5 104 LEU A O 1
ATOM 857 N N . GLY A 1 105 ? 11.305 9.461 -13.281 1 68.94 105 GLY A N 1
ATOM 858 C CA . GLY A 1 105 ? 11.695 8.57 -12.195 1 68.94 105 GLY A CA 1
ATOM 859 C C . GLY A 1 105 ? 11 8.883 -10.883 1 68.94 105 GLY A C 1
ATOM 860 O O . GLY A 1 105 ? 10.438 9.969 -10.711 1 68.94 105 GLY A O 1
ATOM 861 N N . PHE A 1 106 ? 10.68 7.758 -10.172 1 72.75 106 PHE A N 1
ATOM 862 C CA . PHE A 1 106 ? 10.141 7.969 -8.836 1 72.75 106 PHE A CA 1
ATOM 863 C C . PHE A 1 106 ? 11.242 8.352 -7.859 1 72.75 106 PHE A C 1
ATOM 865 O O . PHE A 1 106 ? 12.352 7.809 -7.918 1 72.75 106 PHE A O 1
ATOM 872 N N . LYS A 1 107 ? 11.008 9.508 -7.273 1 69.5 107 LYS A N 1
ATOM 873 C CA . LYS A 1 107 ? 12.016 9.953 -6.32 1 69.5 107 LYS A CA 1
ATOM 874 C C . LYS A 1 107 ? 11.68 9.492 -4.906 1 69.5 107 LYS A C 1
ATOM 876 O O . LYS A 1 107 ? 10.523 9.523 -4.496 1 69.5 107 LYS A O 1
ATOM 881 N N . GLY A 1 108 ? 12.742 9.031 -4.266 1 77.12 108 GLY A N 1
ATOM 882 C CA . GLY A 1 108 ? 12.617 8.703 -2.855 1 77.12 108 GLY A CA 1
ATOM 883 C C . GLY A 1 108 ? 12.094 7.301 -2.615 1 77.12 108 GLY A C 1
ATOM 884 O O . GLY A 1 108 ? 11.57 6.66 -3.531 1 77.12 108 GLY A O 1
ATOM 885 N N . GLU A 1 109 ? 12.117 6.887 -1.409 1 82.38 109 GLU A N 1
ATOM 886 C CA . GLU A 1 109 ? 11.773 5.516 -1.049 1 82.38 109 GLU A CA 1
ATOM 887 C C . GLU A 1 109 ? 10.266 5.348 -0.882 1 82.38 109 GLU A C 1
ATOM 889 O O . GLU A 1 109 ? 9.75 4.23 -0.948 1 82.38 109 GLU A O 1
ATOM 894 N N . ASN A 1 110 ? 9.523 6.477 -0.791 1 88.25 110 ASN A N 1
ATOM 895 C CA . ASN A 1 110 ? 8.094 6.391 -0.501 1 88.25 110 ASN A CA 1
ATOM 896 C C . ASN A 1 110 ? 7.254 6.84 -1.691 1 88.25 110 ASN A C 1
ATOM 898 O O . ASN A 1 110 ? 6.094 7.227 -1.527 1 88.25 110 ASN A O 1
ATOM 902 N N . TRP A 1 111 ? 7.793 6.691 -2.877 1 87.75 111 TRP A N 1
ATOM 903 C CA . TRP A 1 111 ? 7.141 7.168 -4.094 1 87.75 111 TRP A CA 1
ATOM 904 C C . TRP A 1 111 ? 5.789 6.488 -4.285 1 87.75 111 TRP A C 1
ATOM 906 O O . TRP A 1 111 ? 4.855 7.094 -4.816 1 87.75 111 TRP A O 1
ATOM 916 N N . ARG A 1 112 ? 5.68 5.293 -3.916 1 90.81 112 ARG A N 1
ATOM 917 C CA . ARG A 1 112 ? 4.441 4.551 -4.113 1 90.81 112 ARG A CA 1
ATOM 918 C C . ARG A 1 112 ? 3.309 5.141 -3.277 1 90.81 112 ARG A C 1
ATOM 920 O O . ARG A 1 112 ? 2.152 5.148 -3.703 1 90.81 112 ARG A O 1
ATOM 927 N N . ILE A 1 113 ? 3.656 5.559 -2.088 1 92.94 113 ILE A N 1
ATOM 928 C CA . ILE A 1 113 ? 2.658 6.207 -1.244 1 92.94 113 ILE A CA 1
ATOM 929 C C . ILE A 1 113 ? 2.135 7.461 -1.937 1 92.94 113 ILE A C 1
ATOM 931 O O . ILE A 1 113 ? 0.923 7.68 -2.006 1 92.94 113 ILE A O 1
ATOM 935 N N . ASP A 1 114 ? 3.049 8.234 -2.523 1 88.81 114 ASP A N 1
ATOM 936 C CA . ASP A 1 114 ? 2.674 9.445 -3.238 1 88.81 114 ASP A CA 1
ATOM 937 C C . ASP A 1 114 ? 1.756 9.125 -4.418 1 88.81 114 ASP A C 1
ATOM 939 O O . ASP A 1 114 ? 0.801 9.859 -4.684 1 88.81 114 ASP A O 1
ATOM 943 N N . LEU A 1 115 ? 2.029 8.062 -5.066 1 88.94 115 LEU A N 1
ATOM 944 C CA . LEU A 1 115 ? 1.219 7.68 -6.219 1 88.94 115 LEU A CA 1
ATOM 945 C C . LEU A 1 115 ? -0.196 7.309 -5.785 1 88.94 115 LEU A C 1
ATOM 947 O O . LEU A 1 115 ? -1.167 7.656 -6.465 1 88.94 115 LEU A O 1
ATOM 951 N N . PHE A 1 116 ? -0.296 6.562 -4.754 1 92.81 116 PHE A N 1
ATOM 952 C CA . PHE A 1 116 ? -1.62 6.207 -4.258 1 92.81 116 PHE A CA 1
ATOM 953 C C . PHE A 1 116 ? -2.383 7.449 -3.811 1 92.81 116 PHE A C 1
ATOM 955 O O . PHE A 1 116 ? -3.582 7.574 -4.066 1 92.81 116 PHE A O 1
ATOM 962 N N . ILE A 1 117 ? -1.706 8.359 -3.113 1 92.56 117 ILE A N 1
ATOM 963 C CA . ILE A 1 117 ? -2.328 9.609 -2.697 1 92.56 117 ILE A CA 1
ATOM 964 C C . ILE A 1 117 ? -2.861 10.352 -3.922 1 92.56 117 ILE A C 1
ATOM 966 O O . ILE A 1 117 ? -4.008 10.812 -3.928 1 92.56 117 ILE A O 1
ATOM 970 N N . ALA A 1 118 ? -2.035 10.438 -4.914 1 87.75 118 ALA A N 1
ATOM 971 C CA . ALA A 1 118 ? -2.438 11.102 -6.152 1 87.75 118 ALA A CA 1
ATOM 972 C C . ALA A 1 118 ? -3.66 10.422 -6.766 1 87.75 118 ALA A C 1
ATOM 974 O O . ALA A 1 118 ? -4.562 11.094 -7.27 1 87.75 118 ALA A O 1
ATOM 975 N N . SER A 1 119 ? -3.668 9.117 -6.742 1 88.25 119 SER A N 1
ATOM 976 C CA . SER A 1 119 ? -4.777 8.359 -7.309 1 88.25 119 SER A CA 1
ATOM 977 C C . SER A 1 119 ? -6.078 8.648 -6.566 1 88.25 119 SER A C 1
ATOM 979 O O . SER A 1 119 ? -7.129 8.82 -7.188 1 88.25 119 SER A O 1
ATOM 981 N N . PHE A 1 120 ? -6.062 8.711 -5.273 1 91 120 PHE A N 1
ATOM 982 C CA . PHE A 1 120 ? -7.23 9.07 -4.477 1 91 120 PHE A CA 1
ATOM 983 C C . PHE A 1 120 ? -7.738 10.453 -4.848 1 91 120 PHE A C 1
ATOM 985 O O . PHE A 1 120 ? -8.938 10.648 -5.043 1 91 120 PHE A O 1
ATOM 992 N N . ALA A 1 121 ? -6.77 11.344 -4.84 1 88.31 121 ALA A N 1
ATOM 993 C CA . ALA A 1 121 ? -7.129 12.727 -5.145 1 88.31 121 ALA A CA 1
ATOM 994 C C . ALA A 1 121 ? -7.777 12.836 -6.523 1 88.31 121 ALA A C 1
ATOM 996 O O . ALA A 1 121 ? -8.781 13.531 -6.691 1 88.31 121 ALA A O 1
ATOM 997 N N . TYR A 1 122 ? -7.215 12.117 -7.402 1 82.5 122 TYR A N 1
ATOM 998 C CA . TYR A 1 122 ? -7.695 12.148 -8.781 1 82.5 122 TYR A CA 1
ATOM 999 C C . TYR A 1 122 ? -9.07 11.508 -8.891 1 82.5 122 TYR A C 1
ATOM 1001 O O . TYR A 1 122 ? -9.992 12.086 -9.477 1 82.5 122 TYR A O 1
ATOM 1009 N N . THR A 1 123 ? -9.273 10.336 -8.406 1 83.81 123 THR A N 1
ATOM 1010 C CA . THR A 1 123 ? -10.492 9.555 -8.586 1 83.81 123 THR A CA 1
ATOM 1011 C C . THR A 1 123 ? -11.648 10.164 -7.805 1 83.81 123 THR A C 1
ATOM 1013 O O . THR A 1 123 ? -12.797 10.109 -8.242 1 83.81 123 THR A O 1
ATOM 1016 N N . ARG A 1 124 ? -11.359 10.812 -6.703 1 88.06 124 ARG A N 1
ATOM 1017 C CA . ARG A 1 124 ? -12.422 11.266 -5.809 1 88.06 124 ARG A CA 1
ATOM 1018 C C . ARG A 1 124 ? -12.484 12.789 -5.766 1 88.06 124 ARG A C 1
ATOM 1020 O O . ARG A 1 124 ? -13.281 13.359 -5.016 1 88.06 124 ARG A O 1
ATOM 1027 N N . SER A 1 125 ? -11.617 13.492 -6.469 1 87.88 125 SER A N 1
ATOM 1028 C CA . SER A 1 125 ? -11.539 14.945 -6.535 1 87.88 125 SER A CA 1
ATOM 1029 C C . SER A 1 125 ? -11.242 15.547 -5.164 1 87.88 125 SER A C 1
ATOM 1031 O O . SER A 1 125 ? -11.891 16.516 -4.746 1 87.88 125 SER A O 1
ATOM 1033 N N . TYR A 1 126 ? -10.352 14.867 -4.453 1 92.44 126 TYR A N 1
ATOM 1034 C CA . TYR A 1 126 ? -9.867 15.375 -3.172 1 92.44 126 TYR A CA 1
ATOM 1035 C C . TYR A 1 126 ? -8.703 16.328 -3.371 1 92.44 126 TYR A C 1
ATOM 1037 O O . TYR A 1 126 ? -8.062 16.344 -4.426 1 92.44 126 TYR A O 1
ATOM 1045 N N . TYR A 1 127 ? -8.461 17.172 -2.416 1 91.06 127 TYR A N 1
ATOM 1046 C CA . TYR A 1 127 ? -7.266 18 -2.379 1 91.06 127 TYR A CA 1
ATOM 1047 C C . TYR A 1 127 ? -6.137 17.297 -1.63 1 91.06 127 TYR A C 1
ATOM 1049 O O . TYR A 1 127 ? -6.387 16.422 -0.797 1 91.06 127 TYR A O 1
ATOM 1057 N N . ILE A 1 128 ? -4.93 17.672 -1.969 1 92 128 ILE A N 1
ATOM 1058 C CA . ILE A 1 128 ? -3.752 17.156 -1.274 1 92 128 ILE A CA 1
ATOM 1059 C C . ILE A 1 128 ? -3.037 18.312 -0.562 1 92 128 ILE A C 1
ATOM 1061 O O . ILE A 1 128 ? -2.725 19.328 -1.176 1 92 128 ILE A O 1
ATOM 1065 N N . LEU A 1 129 ? -2.902 18.219 0.713 1 92.69 129 LEU A N 1
ATOM 1066 C CA . LEU A 1 129 ? -2.039 19.125 1.472 1 92.69 129 LEU A CA 1
ATOM 1067 C C . LEU A 1 129 ? -0.66 18.5 1.678 1 92.69 129 LEU A C 1
ATOM 1069 O O . LEU A 1 129 ? -0.532 17.469 2.336 1 92.69 129 LEU A O 1
ATOM 1073 N N . THR A 1 130 ? 0.352 19.031 1.101 1 90.31 130 THR A N 1
ATOM 1074 C CA . THR A 1 130 ? 1.68 18.438 1.119 1 90.31 130 THR A CA 1
ATOM 1075 C C . THR A 1 130 ? 2.76 19.5 1.238 1 90.31 130 THR A C 1
ATOM 1077 O O . THR A 1 130 ? 2.518 20.672 0.927 1 90.31 130 THR A O 1
ATOM 1080 N N . LYS A 1 131 ? 3.947 19.031 1.814 1 83.62 131 LYS A N 1
ATOM 1081 C CA . LYS A 1 131 ? 5.148 19.875 1.798 1 83.62 131 LYS A CA 1
ATOM 1082 C C . LYS A 1 131 ? 5.992 19.594 0.559 1 83.62 131 LYS A C 1
ATOM 1084 O O . LYS A 1 131 ? 6.879 20.375 0.216 1 83.62 131 LYS A O 1
ATOM 1089 N N . ASP A 1 132 ? 5.734 18.391 0.005 1 76 132 ASP A N 1
ATOM 1090 C CA . ASP A 1 132 ? 6.605 17.875 -1.049 1 76 132 ASP A CA 1
ATOM 1091 C C . ASP A 1 132 ? 6.25 18.484 -2.402 1 76 132 ASP A C 1
ATOM 1093 O O . ASP A 1 132 ? 5.082 18.5 -2.797 1 76 132 ASP A O 1
ATOM 1097 N N . SER A 1 133 ? 7.215 18.984 -3.031 1 66.75 133 SER A N 1
ATOM 1098 C CA . SER A 1 133 ? 7.02 19.578 -4.352 1 66.75 133 SER A CA 1
ATOM 1099 C C . SER A 1 133 ? 6.992 18.5 -5.434 1 66.75 133 SER A C 1
ATOM 1101 O O . SER A 1 133 ? 6.582 18.766 -6.566 1 66.75 133 SER A O 1
ATOM 1103 N N . ASP A 1 134 ? 7.336 17.297 -4.98 1 62.97 134 ASP A N 1
ATOM 1104 C CA . ASP A 1 134 ? 7.461 16.219 -5.969 1 62.97 134 ASP A CA 1
ATOM 1105 C C . ASP A 1 134 ? 6.094 15.812 -6.508 1 62.97 134 ASP A C 1
ATOM 1107 O O . ASP A 1 134 ? 5.984 15.359 -7.648 1 62.97 134 ASP A O 1
ATOM 1111 N N . PHE A 1 135 ? 5.09 15.961 -5.676 1 68.75 135 PHE A N 1
ATOM 1112 C CA . PHE A 1 135 ? 3.766 15.664 -6.211 1 68.75 135 PHE A CA 1
ATOM 1113 C C . PHE A 1 135 ? 3.512 16.469 -7.488 1 68.75 135 PHE A C 1
ATOM 1115 O O . PHE A 1 135 ? 2.756 16.031 -8.359 1 68.75 135 PHE A O 1
ATOM 1122 N N . LYS A 1 136 ? 4.184 17.516 -7.527 1 60.88 136 LYS A N 1
ATOM 1123 C CA . LYS A 1 136 ? 4.027 18.344 -8.719 1 60.88 136 LYS A CA 1
ATOM 1124 C C . LYS A 1 136 ? 4.562 17.625 -9.953 1 60.88 136 LYS A C 1
ATOM 1126 O O . LYS A 1 136 ? 3.99 17.75 -11.039 1 60.88 136 LYS A O 1
ATOM 1131 N N . LYS A 1 137 ? 5.57 16.906 -9.742 1 61.53 137 LYS A N 1
ATOM 1132 C CA . LYS A 1 137 ? 6.145 16.188 -10.875 1 61.53 137 LYS A CA 1
ATOM 1133 C C . LYS A 1 137 ? 5.195 15.102 -11.375 1 61.53 137 LYS A C 1
ATOM 1135 O O . LYS A 1 137 ? 5.094 14.867 -12.578 1 61.53 137 LYS A O 1
ATOM 1140 N N . ILE A 1 138 ? 4.605 14.445 -10.484 1 63.47 138 ILE A N 1
ATOM 1141 C CA . ILE A 1 138 ? 3.602 13.461 -10.867 1 63.47 138 ILE A CA 1
ATOM 1142 C C . ILE A 1 138 ? 2.439 14.156 -11.578 1 63.47 138 ILE A C 1
ATOM 1144 O O . ILE A 1 138 ? 1.872 13.617 -12.531 1 63.47 138 ILE A O 1
ATOM 1148 N N . LEU A 1 139 ? 2.176 15.312 -11.117 1 57.69 139 LEU A N 1
ATOM 1149 C CA . LEU A 1 139 ? 1.075 16.109 -11.641 1 57.69 139 LEU A CA 1
ATOM 1150 C C . LEU A 1 139 ? 1.368 16.562 -13.07 1 57.69 139 LEU A C 1
ATOM 1152 O O . LEU A 1 139 ? 0.462 16.609 -13.906 1 57.69 139 LEU A O 1
ATOM 1156 N N . ASP A 1 140 ? 2.539 16.922 -13.234 1 56.16 140 ASP A N 1
ATOM 1157 C CA . ASP A 1 140 ? 2.857 17.359 -14.586 1 56.16 140 ASP A CA 1
ATOM 1158 C C . ASP A 1 140 ? 2.643 16.234 -15.594 1 56.16 140 ASP A C 1
ATOM 1160 O O . ASP A 1 140 ? 2.461 16.484 -16.781 1 56.16 140 ASP A O 1
ATOM 1164 N N . CYS A 1 141 ? 2.664 15.047 -15.078 1 50.78 141 CYS A N 1
ATOM 1165 C CA . CYS A 1 141 ? 2.379 13.898 -15.938 1 50.78 141 CYS A CA 1
ATOM 1166 C C . CYS A 1 141 ? 0.879 13.742 -16.156 1 50.78 141 CYS A C 1
ATOM 1168 O O . CYS A 1 141 ? 0.253 12.859 -15.57 1 50.78 141 CYS A O 1
ATOM 1170 N N . LYS A 1 142 ? 0.171 14.68 -16.578 1 52.81 142 LYS A N 1
ATOM 1171 C CA . LYS A 1 142 ? -1.218 14.672 -17.031 1 52.81 142 LYS A CA 1
ATOM 1172 C C . LYS A 1 142 ? -2.18 14.766 -15.859 1 52.81 142 LYS A C 1
ATOM 1174 O O . LYS A 1 142 ? -3.391 14.898 -16.047 1 52.81 142 LYS A O 1
ATOM 1179 N N . LEU A 1 143 ? -1.645 14.617 -14.75 1 56.59 143 LEU A N 1
ATOM 1180 C CA . LEU A 1 143 ? -2.617 14.727 -13.672 1 56.59 143 LEU A CA 1
ATOM 1181 C C . LEU A 1 143 ? -2.838 16.188 -13.281 1 56.59 143 LEU A C 1
ATOM 1183 O O . LEU A 1 143 ? -2.973 16.5 -12.102 1 56.59 143 LEU A O 1
ATOM 1187 N N . HIS A 1 144 ? -2.758 16.984 -14.227 1 57.97 144 HIS A N 1
ATOM 1188 C CA . HIS A 1 144 ? -3.098 18.391 -14.062 1 57.97 144 HIS A CA 1
ATOM 1189 C C . HIS A 1 144 ? -4.406 18.562 -13.297 1 57.97 144 HIS A C 1
ATOM 1191 O O . HIS A 1 144 ? -4.742 19.672 -12.867 1 57.97 144 HIS A O 1
ATOM 1197 N N . LEU A 1 145 ? -4.832 17.391 -12.938 1 59.97 145 LEU A N 1
ATOM 1198 C CA . LEU A 1 145 ? -6.152 17.469 -12.328 1 59.97 145 LEU A CA 1
ATOM 1199 C C . LEU A 1 145 ? -6.059 17.312 -10.812 1 59.97 145 LEU A C 1
ATOM 1201 O O . LEU A 1 145 ? -7.07 17.391 -10.117 1 59.97 145 LEU A O 1
ATOM 1205 N N . LEU A 1 146 ? -4.809 17.234 -10.445 1 69.94 146 LEU A N 1
ATOM 1206 C CA . LEU A 1 146 ? -4.703 17.109 -8.992 1 69.94 146 LEU A CA 1
ATOM 1207 C C . LEU A 1 146 ? -4.809 18.484 -8.32 1 69.94 146 LEU A C 1
ATOM 1209 O O . LEU A 1 146 ? -4.25 19.469 -8.812 1 69.94 146 LEU A O 1
ATOM 1213 N N . HIS A 1 147 ? -5.609 18.578 -7.336 1 76.81 147 HIS A N 1
ATOM 1214 C CA . HIS A 1 147 ? -5.703 19.766 -6.496 1 76.81 147 HIS A CA 1
ATOM 1215 C C . HIS A 1 147 ? -4.715 19.703 -5.34 1 76.81 147 HIS A C 1
ATOM 1217 O O . HIS A 1 147 ? -4.941 19 -4.359 1 76.81 147 HIS A O 1
ATOM 1223 N N . ILE A 1 148 ? -3.619 20.469 -5.531 1 76.38 148 ILE A N 1
ATOM 1224 C CA . ILE A 1 148 ? -2.541 20.391 -4.551 1 76.38 148 ILE A CA 1
ATOM 1225 C C . ILE A 1 148 ? -2.461 21.688 -3.766 1 76.38 148 ILE A C 1
ATOM 1227 O O . ILE A 1 148 ? -2.514 22.781 -4.348 1 76.38 148 ILE A O 1
ATOM 1231 N N . ILE A 1 149 ? -2.451 21.578 -2.498 1 74 149 ILE A N 1
ATOM 1232 C CA . ILE A 1 149 ? -2.174 22.688 -1.583 1 74 149 ILE A CA 1
ATOM 1233 C C . ILE A 1 149 ? -0.775 22.531 -0.99 1 74 149 ILE A C 1
ATOM 1235 O O . ILE A 1 149 ? -0.509 21.562 -0.265 1 74 149 ILE A O 1
ATOM 1239 N N . HIS A 1 150 ? 0.057 23.469 -1.391 1 73.94 150 HIS A N 1
ATOM 1240 C CA . HIS A 1 150 ? 1.412 23.438 -0.854 1 73.94 150 HIS A CA 1
ATOM 1241 C C . HIS A 1 150 ? 1.503 24.188 0.471 1 73.94 150 HIS A C 1
ATOM 1243 O O . HIS A 1 150 ? 1.312 25.406 0.516 1 73.94 150 HIS A O 1
ATOM 1249 N N . TYR A 1 151 ? 1.869 23.484 1.478 1 74.94 151 TYR A N 1
ATOM 1250 C CA . TYR A 1 151 ? 1.863 23.984 2.848 1 74.94 151 TYR A CA 1
ATOM 1251 C C . TYR A 1 151 ? 2.795 25.188 2.994 1 74.94 151 TYR A C 1
ATOM 1253 O O . TYR A 1 151 ? 2.477 26.141 3.697 1 74.94 151 TYR A O 1
ATOM 1261 N N . LEU A 1 152 ? 3.969 25.109 2.402 1 68.5 152 LEU A N 1
ATOM 1262 C CA . LEU A 1 152 ? 4.969 26.156 2.557 1 68.5 152 LEU A CA 1
ATOM 1263 C C . LEU A 1 152 ? 4.477 27.469 1.95 1 68.5 152 LEU A C 1
ATOM 1265 O O . LEU A 1 152 ? 5.031 28.531 2.232 1 68.5 152 LEU A O 1
ATOM 1269 N N . GLU A 1 153 ? 3.391 27.391 1.276 1 67.31 153 GLU A N 1
ATOM 1270 C CA . GLU A 1 153 ? 2.834 28.578 0.639 1 67.31 153 GLU A CA 1
ATOM 1271 C C . GLU A 1 153 ? 1.659 29.141 1.438 1 67.31 153 GLU A C 1
ATOM 1273 O O . GLU A 1 153 ? 1.074 30.156 1.064 1 67.31 153 GLU A O 1
ATOM 1278 N N . LEU A 1 154 ? 1.398 28.484 2.564 1 71 154 LEU A N 1
ATOM 1279 C CA . LEU A 1 154 ? 0.255 28.922 3.359 1 71 154 LEU A CA 1
ATOM 1280 C C . LEU A 1 154 ? 0.619 30.125 4.219 1 71 154 LEU A C 1
ATOM 1282 O O . LEU A 1 154 ? 1.722 30.188 4.77 1 71 154 LEU A O 1
ATOM 1286 N N . HIS A 1 155 ? -0.047 31.297 4.16 1 62.12 155 HIS A N 1
ATOM 1287 C CA . HIS A 1 155 ? 0.103 32.5 4.945 1 62.12 155 HIS A CA 1
ATOM 1288 C C . HIS A 1 155 ? -0.956 32.594 6.039 1 62.12 155 HIS A C 1
ATOM 1290 O O . HIS A 1 155 ? -2.117 32.25 5.816 1 62.12 155 HIS A O 1
ATOM 1296 N N . ALA A 1 156 ? -0.549 32.594 7.359 1 54.94 156 ALA A N 1
ATOM 1297 C CA . ALA A 1 156 ? -1.44 32.688 8.516 1 54.94 156 ALA A CA 1
ATOM 1298 C C . ALA A 1 156 ? -2.018 34.094 8.656 1 54.94 156 ALA A C 1
ATOM 1300 O O . ALA A 1 156 ? -1.652 34.844 9.578 1 54.94 156 ALA A O 1
ATOM 1301 N N . GLN A 1 157 ? -2.232 34.938 7.836 1 50.25 157 GLN A N 1
ATOM 1302 C CA . GLN A 1 157 ? -2.736 36.25 8.227 1 50.25 157 GLN A CA 1
ATOM 1303 C C . GLN A 1 157 ? -4.164 36.156 8.758 1 50.25 157 GLN A C 1
ATOM 1305 O O . GLN A 1 157 ? -5.016 35.5 8.148 1 50.25 157 GLN A O 1
ATOM 1310 N N . GLY A 1 158 ?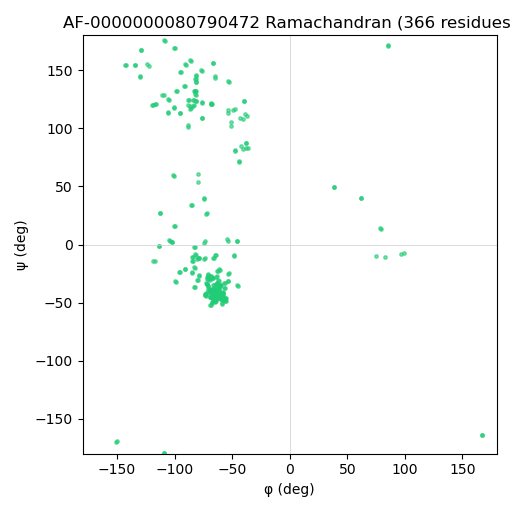 -4.469 36.656 10.203 1 48.12 158 GLY A N 1
ATOM 1311 C CA . GLY A 1 158 ? -5.734 36.875 10.883 1 48.12 158 GLY A CA 1
ATOM 1312 C C . GLY A 1 158 ? -6.172 35.719 11.758 1 48.12 158 GLY A C 1
ATOM 1313 O O . GLY A 1 158 ? -7.348 35.594 12.102 1 48.12 158 GLY A O 1
ATOM 1314 N N . ILE A 1 159 ? -5.566 34.562 11.789 1 46.72 159 ILE A N 1
ATOM 1315 C CA . ILE A 1 159 ? -5.996 33.531 12.719 1 46.72 159 ILE A CA 1
ATOM 1316 C C . ILE A 1 159 ? -6.156 34.125 14.117 1 46.72 159 ILE A C 1
ATOM 1318 O O . ILE A 1 159 ? -5.195 34.656 14.695 1 46.72 159 ILE A O 1
ATOM 1322 N N . GLN A 1 160 ? -7.273 34.781 14.383 1 39.75 160 GLN A N 1
ATOM 1323 C CA . GLN A 1 160 ? -7.539 35.094 15.781 1 39.75 160 GLN A CA 1
ATOM 1324 C C . GLN A 1 160 ? -7.172 33.938 16.688 1 39.75 160 GLN A C 1
ATOM 1326 O O . GLN A 1 160 ? -7.492 32.781 16.391 1 39.75 160 GLN A O 1
ATOM 1331 N N . ARG A 1 161 ? -6.082 34.031 17.484 1 36.25 161 ARG A N 1
ATOM 1332 C CA . ARG A 1 161 ? -5.629 33.062 18.484 1 36.25 161 ARG A CA 1
ATOM 1333 C C . ARG A 1 161 ? -6.809 32.438 19.219 1 36.25 161 ARG A C 1
ATOM 1335 O O . ARG A 1 161 ? -7.586 33.156 19.875 1 36.25 161 ARG A O 1
ATOM 1342 N N . PRO A 1 162 ? -7.43 31.406 18.797 1 32.47 162 PRO A N 1
ATOM 1343 C CA . PRO A 1 162 ? -8.336 30.969 19.844 1 32.47 162 PRO A CA 1
ATOM 1344 C C . PRO A 1 162 ? -7.637 30.781 21.188 1 32.47 162 PRO A C 1
ATOM 1346 O O . PRO A 1 162 ? -6.426 30.547 21.234 1 32.47 162 PRO A O 1
ATOM 1349 N N . THR A 1 163 ? -8.211 31.156 22.359 1 29.22 163 THR A N 1
ATOM 1350 C CA . THR A 1 163 ? -7.777 30.797 23.703 1 29.22 163 THR A CA 1
ATOM 1351 C C . THR A 1 163 ? -7.32 29.344 23.75 1 29.22 163 THR A C 1
ATOM 1353 O O . THR A 1 163 ? -7.887 28.484 23.062 1 29.22 163 THR A O 1
ATOM 1356 N N . THR A 1 164 ? -6.117 29.016 24.172 1 29.59 164 THR A N 1
ATOM 1357 C CA . THR A 1 164 ? -5.402 27.75 24.297 1 29.59 164 THR A CA 1
ATOM 1358 C C . THR A 1 164 ? -6.348 26.641 24.719 1 29.59 164 THR A C 1
ATOM 1360 O O . THR A 1 164 ? -6.953 26.703 25.797 1 29.59 164 THR A O 1
ATOM 1363 N N . PRO A 1 165 ? -7.051 26.016 23.969 1 29.22 165 PRO A N 1
ATOM 1364 C CA . PRO A 1 165 ? -7.688 24.922 24.719 1 29.22 165 PRO A CA 1
ATOM 1365 C C . PRO A 1 165 ? -6.695 24.141 25.578 1 29.22 165 PRO A C 1
ATOM 1367 O O . PRO A 1 165 ? -5.523 24.016 25.203 1 29.22 165 PRO A O 1
ATOM 1370 N N . ASN A 1 166 ? -6.793 24.125 26.891 1 26.88 166 ASN A N 1
ATOM 1371 C CA . ASN A 1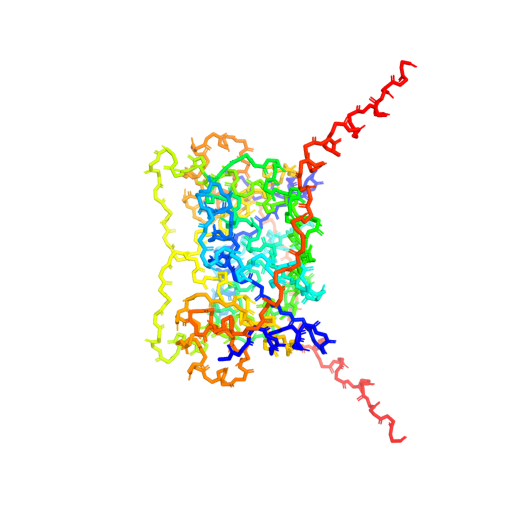 166 ? -5.988 23.359 27.844 1 26.88 166 ASN A CA 1
ATOM 1372 C C . ASN A 1 166 ? -5.789 21.922 27.391 1 26.88 166 ASN A C 1
ATOM 1374 O O . ASN A 1 166 ? -6.723 21.109 27.422 1 26.88 166 ASN A O 1
ATOM 1378 N N . TYR A 1 167 ? -5.102 21.703 26.484 1 27.09 167 TYR A N 1
ATOM 1379 C CA . TYR A 1 167 ? -4.727 20.359 26.062 1 27.09 167 TYR A CA 1
ATOM 1380 C C . TYR A 1 167 ? -4.117 19.578 27.219 1 27.09 167 TYR A C 1
ATOM 1382 O O . TYR A 1 167 ? -3.514 18.516 27 1 27.09 167 TYR A O 1
ATOM 1390 N N . SER A 1 168 ? -4.07 20.156 28.406 1 27.42 168 SER A N 1
ATOM 1391 C CA . SER A 1 168 ? -3.656 19.312 29.531 1 27.42 168 SER A CA 1
ATOM 1392 C C . SER A 1 168 ? -4.5 18.047 29.609 1 27.42 168 SER A C 1
ATOM 1394 O O . SER A 1 168 ? -4.117 17.078 30.266 1 27.42 168 SER A O 1
ATOM 1396 N N . LYS A 1 169 ? -5.777 18.109 29.188 1 27.44 169 LYS A N 1
ATOM 1397 C CA . LYS A 1 169 ? -6.648 16.969 29.391 1 27.44 169 LYS A CA 1
ATOM 1398 C C . LYS A 1 169 ? -6.395 15.883 28.359 1 27.44 169 LYS A C 1
ATOM 1400 O O . LYS A 1 169 ? -7.031 14.828 28.375 1 27.44 169 LYS A O 1
ATOM 1405 N N . LEU A 1 170 ? -5.723 16.062 27.375 1 25.33 170 LEU A N 1
ATOM 1406 C CA . LEU A 1 170 ? -5.426 14.93 26.5 1 25.33 170 LEU A CA 1
ATOM 1407 C C . LEU A 1 170 ? -4.539 13.914 27.203 1 25.33 170 LEU A C 1
ATOM 1409 O O . LEU A 1 170 ? -4.27 12.836 26.656 1 25.33 170 LEU A O 1
ATOM 1413 N N . THR A 1 171 ? -3.943 14.219 28.375 1 26.22 171 THR A N 1
ATOM 1414 C CA . THR A 1 171 ? -3.312 13.203 29.219 1 26.22 171 THR A CA 1
ATOM 1415 C C . THR A 1 171 ? -4.363 12.312 29.875 1 26.22 171 THR A C 1
ATOM 1417 O O . THR A 1 171 ? -4.109 11.133 30.125 1 26.22 171 THR A O 1
ATOM 1420 N N . ASN A 1 172 ? -5.488 12.805 30.312 1 25.2 172 ASN A N 1
ATOM 1421 C CA . ASN A 1 172 ? -6.422 12.031 31.125 1 25.2 172 ASN A CA 1
ATOM 1422 C C . ASN A 1 172 ? -7.285 11.109 30.281 1 25.2 172 ASN A C 1
ATOM 1424 O O . ASN A 1 172 ? -8.016 10.273 30.797 1 25.2 172 ASN A O 1
ATOM 1428 N N . MET A 1 173 ? -7.555 11.484 29.109 1 25.73 173 MET A N 1
ATOM 1429 C CA . MET A 1 173 ? -8.492 10.594 28.422 1 25.73 173 MET A CA 1
ATOM 1430 C C . MET A 1 173 ? -7.801 9.297 28.016 1 25.73 173 MET A C 1
ATOM 1432 O O . MET A 1 173 ? -8.461 8.344 27.609 1 25.73 173 MET A O 1
ATOM 1436 N N . PHE A 1 174 ? -6.574 9.227 28.094 1 25.36 174 PHE A N 1
ATOM 1437 C CA . PHE A 1 174 ? -5.922 7.953 27.812 1 25.36 174 PHE A CA 1
ATOM 1438 C C . PHE A 1 174 ? -6.191 6.949 28.938 1 25.36 174 PHE A C 1
ATOM 1440 O O . PHE A 1 174 ? -6.043 5.742 28.734 1 25.36 174 PHE A O 1
ATOM 1447 N N . CYS A 1 175 ? -6.422 7.41 30.188 1 24.2 175 CYS A N 1
ATOM 1448 C CA . CYS A 1 175 ? -6.453 6.449 31.297 1 24.2 175 CYS A CA 1
ATOM 1449 C C . CYS A 1 175 ? -7.785 5.711 31.328 1 24.2 175 CYS A C 1
ATOM 1451 O O . CYS A 1 175 ? -7.961 4.789 32.125 1 24.2 175 CYS A O 1
ATOM 1453 N N . ILE A 1 176 ? -8.797 6.281 30.859 1 26.36 176 ILE A N 1
ATOM 1454 C CA . ILE A 1 176 ? -10.031 5.629 31.266 1 26.36 176 ILE A CA 1
ATOM 1455 C C . ILE A 1 176 ? -10.164 4.285 30.562 1 26.36 176 ILE A C 1
ATOM 1457 O O . ILE A 1 176 ? -10.773 3.35 31.078 1 26.36 176 ILE A O 1
ATOM 1461 N N . TRP A 1 177 ? -9.703 4.27 29.312 1 24.61 177 TRP A N 1
ATOM 1462 C CA . TRP A 1 177 ? -10.203 3.031 28.734 1 24.61 177 TRP A CA 1
ATOM 1463 C C . TRP A 1 177 ? -9.445 1.826 29.281 1 24.61 177 TRP A C 1
ATOM 1465 O O . TRP A 1 177 ? -9.68 0.691 28.859 1 24.61 177 TRP A O 1
ATOM 1475 N N . LYS A 1 178 ? -8.508 2.053 30.219 1 24.88 178 LYS A N 1
ATOM 1476 C CA . LYS A 1 178 ? -7.98 0.832 30.812 1 24.88 178 LYS A CA 1
ATOM 1477 C C . LYS A 1 178 ? -9.055 0.123 31.641 1 24.88 178 LYS A C 1
ATOM 1479 O O . LYS A 1 178 ? -8.891 -1.04 32 1 24.88 178 LYS A O 1
ATOM 1484 N N . SER A 1 179 ? -9.922 0.837 32.156 1 24.91 179 SER A N 1
ATOM 1485 C CA . SER A 1 179 ? -10.562 0.134 33.281 1 24.91 179 SER A CA 1
ATOM 1486 C C . SER A 1 179 ? -11.484 -0.971 32.75 1 24.91 179 SER A C 1
ATOM 1488 O O . SER A 1 179 ? -11.641 -2.008 33.406 1 24.91 179 SER A O 1
ATOM 1490 N N . ASP A 1 180 ? -12.297 -0.762 31.734 1 27 180 ASP A N 1
ATOM 1491 C CA . ASP A 1 180 ? -13.43 -1.683 31.75 1 27 180 ASP A CA 1
ATOM 1492 C C . ASP A 1 180 ? -13.031 -3.047 31.203 1 27 180 ASP A C 1
ATOM 1494 O O . ASP A 1 180 ? -13.883 -3.928 31.047 1 27 180 ASP A O 1
ATOM 1498 N N . TYR A 1 181 ? -11.914 -3.291 30.578 1 23.44 181 TYR A N 1
ATOM 1499 C CA . TYR A 1 181 ? -11.805 -4.719 30.297 1 23.44 181 TYR A CA 1
ATOM 1500 C C . TYR A 1 181 ? -11.461 -5.496 31.562 1 23.44 181 TYR A C 1
ATOM 1502 O O . TYR A 1 181 ? -10.289 -5.664 31.906 1 23.44 181 TYR A O 1
ATOM 1510 N N . GLN A 1 182 ? -12.031 -5.148 32.688 1 22.91 182 GLN A N 1
ATOM 1511 C CA . GLN A 1 182 ? -12.047 -6.23 33.656 1 22.91 182 GLN A CA 1
ATOM 1512 C C . GLN A 1 182 ? -12.617 -7.508 33.062 1 22.91 182 GLN A C 1
ATOM 1514 O O . GLN A 1 182 ? -13.719 -7.496 32.5 1 22.91 182 GLN A O 1
ATOM 1519 N N . THR A 1 183 ? -11.781 -8.414 32.719 1 21.39 183 THR A N 1
ATOM 1520 C CA . THR A 1 183 ? -12.094 -9.836 32.688 1 21.39 183 THR A CA 1
ATOM 1521 C C . THR A 1 183 ? -12.906 -10.234 33.906 1 21.39 183 THR A C 1
ATOM 1523 O O . THR A 1 183 ? -12.516 -9.945 35.031 1 21.39 183 THR A O 1
ATOM 1526 N N . ASP A 1 184 ? -14.18 -10.086 33.906 1 23.12 184 ASP A N 1
ATOM 1527 C CA . ASP A 1 184 ? -14.859 -11.117 34.688 1 23.12 184 ASP A CA 1
ATOM 1528 C C . ASP A 1 184 ? -14.164 -12.469 34.531 1 23.12 184 ASP A C 1
ATOM 1530 O O . ASP A 1 184 ? -13.844 -12.883 33.438 1 23.12 184 ASP A O 1
ATOM 1534 N N . GLY A 1 185 ? -13.461 -13.023 35.625 1 20.41 185 GLY A N 1
ATOM 1535 C CA . GLY A 1 185 ? -13.312 -14.398 36.062 1 20.41 185 GLY A CA 1
ATOM 1536 C C . GLY A 1 185 ? -14.586 -15.219 35.906 1 20.41 185 GLY A C 1
ATOM 1537 O O . GLY A 1 185 ? -15.688 -14.672 35.938 1 20.41 185 GLY A O 1
ATOM 1538 N N . MET B 1 1 ? 10.25 -28.766 -2.059 1 72.94 1 MET B N 1
ATOM 1539 C CA . MET B 1 1 ? 8.844 -28.969 -1.734 1 72.94 1 MET B CA 1
ATOM 1540 C C . MET B 1 1 ? 8.055 -29.422 -2.965 1 72.94 1 MET B C 1
ATOM 1542 O O . MET B 1 1 ? 8.305 -28.922 -4.07 1 72.94 1 MET B O 1
ATOM 1546 N N . HIS B 1 2 ? 7.301 -30.422 -2.783 1 79.56 2 HIS B N 1
ATOM 1547 C CA . HIS B 1 2 ? 6.473 -30.922 -3.879 1 79.56 2 HIS B CA 1
ATOM 1548 C C . HIS B 1 2 ? 5.25 -30.031 -4.094 1 79.56 2 HIS B C 1
ATOM 1550 O O . HIS B 1 2 ? 4.754 -29.422 -3.148 1 79.56 2 HIS B O 1
ATOM 1556 N N . VAL B 1 3 ? 4.797 -29.984 -5.328 1 82.88 3 VAL B N 1
ATOM 1557 C CA . VAL B 1 3 ? 3.643 -29.172 -5.707 1 82.88 3 VAL B CA 1
ATOM 1558 C C . VAL B 1 3 ? 2.43 -29.578 -4.871 1 82.88 3 VAL B C 1
ATOM 1560 O O . VAL B 1 3 ? 1.638 -28.719 -4.465 1 82.88 3 VAL B O 1
ATOM 1563 N N . ASP B 1 4 ? 2.365 -30.844 -4.535 1 85.25 4 ASP B N 1
ATOM 1564 C CA . ASP B 1 4 ? 1.252 -31.344 -3.734 1 85.25 4 ASP B CA 1
ATOM 1565 C C . ASP B 1 4 ? 1.28 -30.766 -2.324 1 85.25 4 ASP B C 1
ATOM 1567 O O . ASP B 1 4 ? 0.233 -30.578 -1.701 1 85.25 4 ASP B O 1
ATOM 1571 N N . GLU B 1 5 ? 2.43 -30.469 -1.909 1 85.12 5 GLU B N 1
ATOM 1572 C CA . GLU B 1 5 ? 2.562 -29.859 -0.589 1 85.12 5 GLU B CA 1
ATOM 1573 C C . GLU B 1 5 ? 2 -28.438 -0.577 1 85.12 5 GLU B C 1
ATOM 1575 O O . GLU B 1 5 ? 1.388 -28.016 0.406 1 85.12 5 GLU B O 1
ATOM 1580 N N . VAL B 1 6 ? 2.242 -27.75 -1.632 1 86.31 6 VAL B N 1
ATOM 1581 C CA . VAL B 1 6 ? 1.683 -26.406 -1.77 1 86.31 6 VAL B CA 1
ATOM 1582 C C . VAL B 1 6 ? 0.158 -26.484 -1.729 1 86.31 6 VAL B C 1
ATOM 1584 O O . VAL B 1 6 ? -0.487 -25.688 -1.034 1 86.31 6 VAL B O 1
ATOM 1587 N N . LEU B 1 7 ? -0.366 -27.453 -2.418 1 90 7 LEU B N 1
ATOM 1588 C CA . LEU B 1 7 ? -1.815 -27.609 -2.473 1 90 7 LEU B CA 1
ATOM 1589 C C . LEU B 1 7 ? -2.373 -27.984 -1.106 1 90 7 LEU B C 1
ATOM 1591 O O . LEU B 1 7 ? -3.469 -27.562 -0.735 1 90 7 LEU B O 1
ATOM 1595 N N . GLN B 1 8 ? -1.649 -28.797 -0.417 1 89.5 8 GLN B N 1
ATOM 1596 C CA . GLN B 1 8 ? -2.057 -29.156 0.939 1 89.5 8 GLN B CA 1
ATOM 1597 C C . GLN B 1 8 ? -2.119 -27.922 1.833 1 89.5 8 GLN B C 1
ATOM 1599 O O . GLN B 1 8 ? -3.037 -27.781 2.645 1 89.5 8 GLN B O 1
ATOM 1604 N N . LYS B 1 9 ? -1.121 -27.078 1.677 1 88.69 9 LYS B N 1
ATOM 1605 C CA . LYS B 1 9 ? -1.145 -25.828 2.438 1 88.69 9 LYS B CA 1
ATOM 1606 C C . LYS B 1 9 ? -2.35 -24.969 2.053 1 88.69 9 LYS B C 1
ATOM 1608 O O . LYS B 1 9 ? -2.973 -24.344 2.914 1 88.69 9 LYS B O 1
ATOM 1613 N N . CYS B 1 10 ? -2.678 -24.906 0.809 1 90.62 10 CYS B N 1
ATOM 1614 C CA . CYS B 1 10 ? -3.814 -24.141 0.304 1 90.62 10 CYS B CA 1
ATOM 1615 C C . CYS B 1 10 ? -5.125 -24.688 0.87 1 90.62 10 CYS B C 1
ATOM 1617 O O . CYS B 1 10 ? -6.141 -23.984 0.863 1 90.62 10 CYS B O 1
ATOM 1619 N N . ASP B 1 11 ? -5.121 -25.906 1.284 1 90.44 11 ASP B N 1
ATOM 1620 C CA . ASP B 1 11 ? -6.312 -26.5 1.874 1 90.44 11 ASP B CA 1
ATOM 1621 C C . ASP B 1 11 ? -6.406 -26.188 3.365 1 90.44 11 ASP B C 1
ATOM 1623 O O . ASP B 1 11 ? -7.496 -26.172 3.936 1 90.44 11 ASP B O 1
ATOM 1627 N N . GLN B 1 12 ? -5.324 -25.922 3.98 1 90.69 12 GLN B N 1
ATOM 1628 C CA . GLN B 1 12 ? -5.27 -25.75 5.43 1 90.69 12 GLN B CA 1
ATOM 1629 C C . GLN B 1 12 ? -5.289 -24.281 5.812 1 90.69 12 GLN B C 1
ATOM 1631 O O . GLN B 1 12 ? -5.73 -23.922 6.906 1 90.69 12 GLN B O 1
ATOM 1636 N N . THR B 1 13 ? -4.691 -23.438 4.934 1 92.94 13 THR B N 1
ATOM 1637 C CA . THR B 1 13 ? -4.602 -22 5.152 1 92.94 13 THR B CA 1
ATOM 1638 C C . THR B 1 13 ? -4.59 -21.25 3.826 1 92.94 13 THR B C 1
ATOM 1640 O O . THR B 1 13 ? -4.926 -21.812 2.783 1 92.94 13 THR B O 1
ATOM 1643 N N . TYR B 1 14 ? -4.289 -19.953 3.904 1 95.06 14 TYR B N 1
ATOM 1644 C CA . TYR B 1 14 ? -4.164 -19.172 2.678 1 95.06 14 TYR B CA 1
ATOM 1645 C C . TYR B 1 14 ? -2.713 -19.094 2.227 1 95.06 14 TYR B C 1
ATOM 1647 O O . TYR B 1 14 ? -1.796 -19.141 3.051 1 95.06 14 TYR B O 1
ATOM 1655 N N . VAL B 1 15 ? -2.555 -19.031 0.937 1 95.19 15 VAL B N 1
ATOM 1656 C CA . VAL B 1 15 ? -1.237 -18.844 0.338 1 95.19 15 VAL B CA 1
ATOM 1657 C C . VAL B 1 15 ? -1.212 -17.547 -0.473 1 95.19 15 VAL B C 1
ATOM 1659 O O . VAL B 1 15 ? -2.014 -17.375 -1.394 1 95.19 15 VAL B O 1
ATOM 1662 N N . ILE B 1 16 ? -0.345 -16.672 -0.098 1 96.06 16 ILE B N 1
ATOM 1663 C CA . ILE B 1 16 ? -0.176 -15.414 -0.832 1 96.06 16 ILE B CA 1
ATOM 1664 C C . ILE B 1 16 ? 0.755 -15.641 -2.021 1 96.06 16 ILE B C 1
ATOM 1666 O O . ILE B 1 16 ? 1.883 -16.109 -1.855 1 96.06 16 ILE B O 1
ATOM 1670 N N . PHE B 1 17 ? 0.232 -15.406 -3.188 1 95.75 17 PHE B N 1
ATOM 1671 C CA . PHE B 1 17 ? 1.047 -15.484 -4.395 1 95.75 17 PHE B CA 1
ATOM 1672 C C . PHE B 1 17 ? 1.759 -14.164 -4.656 1 95.75 17 PHE B C 1
ATOM 1674 O O . PHE B 1 17 ? 1.112 -13.141 -4.887 1 95.75 17 PHE B O 1
ATOM 1681 N N . ASP B 1 18 ? 3.029 -14.172 -4.637 1 93.19 18 ASP B N 1
ATOM 1682 C CA . ASP B 1 18 ? 3.85 -13 -4.91 1 93.19 18 ASP B CA 1
ATOM 1683 C C . ASP B 1 18 ? 3.709 -12.555 -6.367 1 93.19 18 ASP B C 1
ATOM 1685 O O . ASP B 1 18 ? 3.312 -13.352 -7.223 1 93.19 18 ASP B O 1
ATOM 1689 N N . THR B 1 19 ? 3.986 -11.305 -6.59 1 93.38 19 THR B N 1
ATOM 1690 C CA . THR B 1 19 ? 3.818 -10.734 -7.922 1 93.38 19 THR B CA 1
ATOM 1691 C C . THR B 1 19 ? 4.633 -11.508 -8.953 1 93.38 19 THR B C 1
ATOM 1693 O O . THR B 1 19 ? 4.168 -11.75 -10.07 1 93.38 19 THR B O 1
ATOM 1696 N N . SER B 1 20 ? 5.801 -11.945 -8.57 1 89.94 20 SER B N 1
ATOM 1697 C CA . SER B 1 20 ? 6.695 -12.641 -9.492 1 89.94 20 SER B CA 1
ATOM 1698 C C . SER B 1 20 ? 6.062 -13.93 -10.008 1 89.94 20 SER B C 1
ATOM 1700 O O . SER B 1 20 ? 6.246 -14.297 -11.172 1 89.94 20 SER B O 1
ATOM 1702 N N . ILE B 1 21 ? 5.312 -14.609 -9.172 1 91.5 21 ILE B N 1
ATOM 1703 C CA . ILE B 1 21 ? 4.656 -15.867 -9.531 1 91.5 21 ILE B CA 1
ATOM 1704 C C . ILE B 1 21 ? 3.564 -15.594 -10.562 1 91.5 21 ILE B C 1
ATOM 1706 O O . ILE B 1 21 ? 3.48 -16.297 -11.578 1 91.5 21 ILE B O 1
ATOM 1710 N N . ILE B 1 22 ? 2.799 -14.602 -10.344 1 93 22 ILE B N 1
ATOM 1711 C CA . ILE B 1 22 ? 1.669 -14.273 -11.211 1 93 22 ILE B CA 1
ATOM 1712 C C . ILE B 1 22 ? 2.176 -13.766 -12.555 1 93 22 ILE B C 1
ATOM 1714 O O . ILE B 1 22 ? 1.678 -14.172 -13.609 1 93 22 ILE B O 1
ATOM 1718 N N . LEU B 1 23 ? 3.145 -12.898 -12.516 1 91.31 23 LEU B N 1
ATOM 1719 C CA . LEU B 1 23 ? 3.701 -12.367 -13.758 1 91.31 23 LEU B CA 1
ATOM 1720 C C . LEU B 1 23 ? 4.34 -13.477 -14.586 1 91.31 23 LEU B C 1
ATOM 1722 O O . LEU B 1 23 ? 4.199 -13.5 -15.812 1 91.31 23 LEU B O 1
ATOM 1726 N N . ASP B 1 24 ? 5.016 -14.375 -13.938 1 88.25 24 ASP B N 1
ATOM 1727 C CA . ASP B 1 24 ? 5.598 -15.508 -14.648 1 88.25 24 ASP B CA 1
ATOM 1728 C C . ASP B 1 24 ? 4.512 -16.344 -15.32 1 88.25 24 ASP B C 1
ATOM 1730 O O . ASP B 1 24 ? 4.664 -16.766 -16.469 1 88.25 24 ASP B O 1
ATOM 1734 N N . TYR B 1 25 ? 3.484 -16.578 -14.586 1 89.75 25 TYR B N 1
ATOM 1735 C CA . TYR B 1 25 ? 2.385 -17.359 -15.125 1 89.75 25 TYR B CA 1
ATOM 1736 C C . TYR B 1 25 ? 1.799 -16.703 -16.375 1 89.75 25 TYR B C 1
ATOM 1738 O O . TYR B 1 25 ? 1.606 -17.359 -17.391 1 89.75 25 TYR B O 1
ATOM 1746 N N . ILE B 1 26 ? 1.577 -15.422 -16.281 1 88.31 26 ILE B N 1
ATOM 1747 C CA . ILE B 1 26 ? 0.953 -14.688 -17.375 1 88.31 26 ILE B CA 1
ATOM 1748 C C . ILE B 1 26 ? 1.901 -14.648 -18.578 1 88.31 26 ILE B C 1
ATOM 1750 O O . ILE B 1 26 ? 1.485 -14.883 -19.719 1 88.31 26 ILE B O 1
ATOM 1754 N N . ARG B 1 27 ? 3.156 -14.422 -18.359 1 86.31 27 ARG B N 1
ATOM 1755 C CA . ARG B 1 27 ? 4.148 -14.359 -19.422 1 86.31 27 ARG B CA 1
ATOM 1756 C C . ARG B 1 27 ? 4.285 -15.703 -20.125 1 86.31 27 ARG B C 1
ATOM 1758 O O . ARG B 1 27 ? 4.387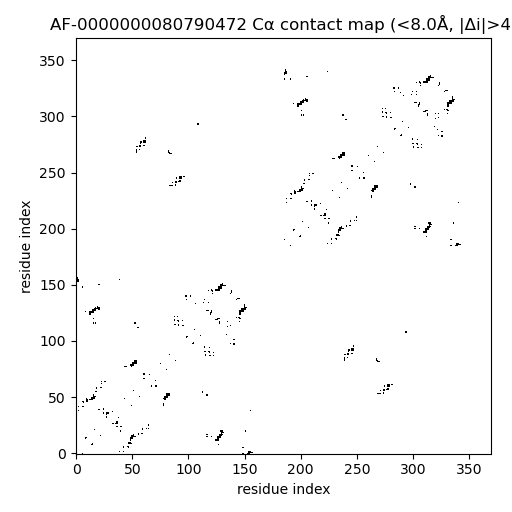 -15.758 -21.359 1 86.31 27 ARG B O 1
ATOM 1765 N N . LEU B 1 28 ? 4.316 -16.766 -19.344 1 84.44 28 LEU B N 1
ATOM 1766 C CA . LEU B 1 28 ? 4.504 -18.109 -19.891 1 84.44 28 LEU B CA 1
ATOM 1767 C C . LEU B 1 28 ? 3.25 -18.578 -20.625 1 84.44 28 LEU B C 1
ATOM 1769 O O . LEU B 1 28 ? 3.336 -19.375 -21.562 1 84.44 28 LEU B O 1
ATOM 1773 N N . SER B 1 29 ? 2.146 -18.141 -20.094 1 83.19 29 SER B N 1
ATOM 1774 C CA . SER B 1 29 ? 0.886 -18.531 -20.719 1 83.19 29 SER B CA 1
ATOM 1775 C C . SER B 1 29 ? 0.77 -17.984 -22.141 1 83.19 29 SER B C 1
ATOM 1777 O O . SER B 1 29 ? 0.007 -18.516 -22.953 1 83.19 29 SER B O 1
ATOM 1779 N N . SER B 1 30 ? 1.463 -16.859 -22.375 1 75.56 30 SER B N 1
ATOM 1780 C CA . SER B 1 30 ? 1.438 -16.25 -23.703 1 75.56 30 SER B CA 1
ATOM 1781 C C . SER B 1 30 ? 2.479 -16.891 -24.625 1 75.56 30 SER B C 1
ATOM 1783 O O . SER B 1 30 ? 2.516 -16.609 -25.812 1 75.56 30 SER B O 1
ATOM 1785 N N . ARG B 1 31 ? 3.314 -17.688 -23.953 1 76.19 31 ARG B N 1
ATOM 1786 C CA . ARG B 1 31 ? 4.375 -18.344 -24.734 1 76.19 31 ARG B CA 1
ATOM 1787 C C . ARG B 1 31 ? 4.121 -19.844 -24.859 1 76.19 31 ARG B C 1
ATOM 1789 O O . ARG B 1 31 ? 3.117 -20.344 -24.359 1 76.19 31 ARG B O 1
ATOM 1796 N N . ASP B 1 32 ? 5.07 -20.531 -25.562 1 65.88 32 ASP B N 1
ATOM 1797 C CA . ASP B 1 32 ? 4.961 -21.984 -25.766 1 65.88 32 ASP B CA 1
ATOM 1798 C C . ASP B 1 32 ? 5.059 -22.719 -24.422 1 65.88 32 ASP B C 1
ATOM 1800 O O . ASP B 1 32 ? 5.734 -22.266 -23.5 1 65.88 32 ASP B O 1
ATOM 1804 N N . LYS B 1 33 ? 4.262 -23.844 -24.344 1 65.12 33 LYS B N 1
ATOM 1805 C CA . LYS B 1 33 ? 4.125 -24.688 -23.156 1 65.12 33 LYS B CA 1
ATOM 1806 C C . LYS B 1 33 ? 5.488 -25.156 -22.656 1 65.12 33 LYS B C 1
ATOM 1808 O O . LYS B 1 33 ? 6.312 -25.625 -23.438 1 65.12 33 LYS B O 1
ATOM 1813 N N . ASN B 1 34 ? 5.84 -24.688 -21.5 1 76.12 34 ASN B N 1
ATOM 1814 C CA . ASN B 1 34 ? 7.02 -25.203 -20.812 1 76.12 34 ASN B CA 1
ATOM 1815 C C . ASN B 1 34 ? 6.672 -25.75 -19.422 1 76.12 34 ASN B C 1
ATOM 1817 O O . ASN B 1 34 ? 5.562 -25.547 -18.938 1 76.12 34 ASN B O 1
ATOM 1821 N N . HIS B 1 35 ? 7.449 -26.625 -19.016 1 75.81 35 HIS B N 1
ATOM 1822 C CA . HIS B 1 35 ? 7.262 -27.328 -17.75 1 75.81 35 HIS B CA 1
ATOM 1823 C C . HIS B 1 35 ? 6.91 -26.375 -16.625 1 75.81 35 HIS B C 1
ATOM 1825 O O . HIS B 1 35 ? 6.066 -26.672 -15.781 1 75.81 35 HIS B O 1
ATOM 1831 N N . ARG B 1 36 ? 7.438 -25.25 -16.641 1 78.25 36 ARG B N 1
ATOM 1832 C CA . ARG B 1 36 ? 7.18 -24.266 -15.586 1 78.25 36 ARG B CA 1
ATOM 1833 C C . ARG B 1 36 ? 5.734 -23.781 -15.641 1 78.25 36 ARG B C 1
ATOM 1835 O O . ARG B 1 36 ? 5.105 -23.578 -14.594 1 78.25 36 ARG B O 1
ATOM 1842 N N . LEU B 1 37 ? 5.273 -23.625 -16.781 1 83.56 37 LEU B N 1
ATOM 1843 C CA . LEU B 1 37 ? 3.885 -23.219 -16.953 1 83.56 37 LEU B CA 1
ATOM 1844 C C . LEU B 1 37 ? 2.934 -24.281 -16.438 1 83.56 37 LEU B C 1
ATOM 1846 O O . LEU B 1 37 ? 1.921 -23.969 -15.805 1 83.56 37 LEU B O 1
ATOM 1850 N N . GLU B 1 38 ? 3.316 -25.484 -16.719 1 83.31 38 GLU B N 1
ATOM 1851 C CA . GLU B 1 38 ? 2.475 -26.594 -16.266 1 83.31 38 GLU B CA 1
ATOM 1852 C C . GLU B 1 38 ? 2.363 -26.625 -14.75 1 83.31 38 GLU B C 1
ATOM 1854 O O . GLU B 1 38 ? 1.273 -26.797 -14.203 1 83.31 38 GLU B O 1
ATOM 1859 N N . VAL B 1 39 ? 3.395 -26.406 -14.125 1 84.75 39 VAL B N 1
ATOM 1860 C CA . VAL B 1 39 ? 3.428 -26.422 -12.664 1 84.75 39 VAL B CA 1
ATOM 1861 C C . VAL B 1 39 ? 2.611 -25.266 -12.117 1 84.75 39 VAL B C 1
ATOM 1863 O O . VAL B 1 39 ? 1.752 -25.453 -11.25 1 84.75 39 VAL B O 1
ATOM 1866 N N . LEU B 1 40 ? 2.844 -24.109 -12.648 1 88.44 40 LEU B N 1
ATOM 1867 C CA . LEU B 1 40 ? 2.143 -22.922 -12.188 1 88.44 40 LEU B CA 1
ATOM 1868 C C . LEU B 1 40 ? 0.649 -23.016 -12.477 1 88.44 40 LEU B C 1
ATOM 1870 O O . LEU B 1 40 ? -0.178 -22.641 -11.648 1 88.44 40 LEU B O 1
ATOM 1874 N N . SER B 1 41 ? 0.398 -23.562 -13.609 1 88.56 41 SER B N 1
ATOM 1875 C CA . SER B 1 41 ? -1.002 -23.75 -13.977 1 88.56 41 SER B CA 1
ATOM 1876 C C . SER B 1 41 ? -1.696 -24.719 -13.023 1 88.56 41 SER B C 1
ATOM 1878 O O . SER B 1 41 ? -2.826 -24.469 -12.594 1 88.56 41 SER B O 1
ATOM 1880 N N . TYR B 1 42 ? -1.014 -25.75 -12.742 1 89.31 42 TYR B N 1
ATOM 1881 C CA . TYR B 1 42 ? -1.563 -26.734 -11.828 1 89.31 42 TYR B CA 1
ATOM 1882 C C . TYR B 1 42 ? -1.828 -26.125 -10.453 1 89.31 42 TYR B C 1
ATOM 1884 O O . TYR B 1 42 ? -2.896 -26.328 -9.875 1 89.31 42 TYR B O 1
ATOM 1892 N N . ILE B 1 43 ? -0.947 -25.359 -9.953 1 91.5 43 ILE B N 1
ATOM 1893 C CA . ILE B 1 43 ? -1.069 -24.75 -8.633 1 91.5 43 ILE B CA 1
ATOM 1894 C C . ILE B 1 43 ? -2.207 -23.719 -8.641 1 91.5 43 ILE B C 1
ATOM 1896 O O . ILE B 1 43 ? -3.084 -23.766 -7.773 1 91.5 43 ILE B O 1
ATOM 1900 N N . ILE B 1 44 ? -2.211 -22.859 -9.594 1 91.88 44 ILE B N 1
ATOM 1901 C CA . ILE B 1 44 ? -3.188 -21.781 -9.672 1 91.88 44 ILE B CA 1
ATOM 1902 C C . ILE B 1 44 ? -4.59 -22.359 -9.836 1 91.88 44 ILE B C 1
ATOM 1904 O O . ILE B 1 44 ? -5.551 -21.859 -9.242 1 91.88 44 ILE B O 1
ATOM 1908 N N . ASN B 1 45 ? -4.68 -23.469 -10.547 1 91.31 45 ASN B N 1
ATOM 1909 C CA . ASN B 1 45 ? -5.988 -24.047 -10.836 1 91.31 45 ASN B CA 1
ATOM 1910 C C . ASN B 1 45 ? -6.492 -24.891 -9.68 1 91.31 45 ASN B C 1
ATOM 1912 O O . ASN B 1 45 ? -7.695 -25.094 -9.531 1 91.31 45 ASN B O 1
ATOM 1916 N N . ASN B 1 46 ? -5.605 -25.312 -8.844 1 92.38 46 ASN B N 1
ATOM 1917 C CA . ASN B 1 46 ? -6.027 -26.281 -7.84 1 92.38 46 ASN B CA 1
ATOM 1918 C C . ASN B 1 46 ? -5.883 -25.734 -6.426 1 92.38 46 ASN B C 1
ATOM 1920 O O . ASN B 1 46 ? -6.43 -26.297 -5.477 1 92.38 46 ASN B O 1
ATOM 1924 N N . CYS B 1 47 ? -5.152 -24.641 -6.285 1 93.56 47 CYS B N 1
ATOM 1925 C CA . CYS B 1 47 ? -5.062 -23.984 -4.98 1 93.56 47 CYS B CA 1
ATOM 1926 C C . CYS B 1 47 ? -6.332 -23.203 -4.676 1 93.56 47 CYS B C 1
ATOM 1928 O O . CYS B 1 47 ? -6.578 -22.156 -5.27 1 93.56 47 CYS B O 1
ATOM 1930 N N . ARG B 1 48 ? -7.105 -23.656 -3.789 1 92.81 48 ARG B N 1
ATOM 1931 C CA . ARG B 1 48 ? -8.398 -23.047 -3.484 1 92.81 48 ARG B CA 1
ATOM 1932 C C . ARG B 1 48 ? -8.219 -21.734 -2.729 1 92.81 48 ARG B C 1
ATOM 1934 O O . ARG B 1 48 ? -8.875 -20.734 -3.045 1 92.81 48 ARG B O 1
ATOM 1941 N N . ASN B 1 49 ? -7.32 -21.688 -1.736 1 95.94 49 ASN B N 1
ATOM 1942 C CA . ASN B 1 49 ? -7.129 -20.516 -0.886 1 95.94 49 ASN B CA 1
ATOM 1943 C C . ASN B 1 49 ? -5.902 -19.719 -1.312 1 95.94 49 ASN B C 1
ATOM 1945 O O . ASN B 1 49 ? -4.973 -19.531 -0.524 1 95.94 49 ASN B O 1
ATOM 1949 N N . LYS B 1 50 ? -5.953 -19.266 -2.561 1 97 50 LYS B N 1
ATOM 1950 C CA . LYS B 1 50 ? -4.906 -18.406 -3.102 1 97 50 LYS B CA 1
ATOM 1951 C C . LYS B 1 50 ? -5.312 -16.938 -3.045 1 97 50 LYS B C 1
ATOM 1953 O O . LYS B 1 50 ? -6.445 -16.578 -3.393 1 97 50 LYS B O 1
ATOM 1958 N N . VAL B 1 51 ? -4.402 -16.109 -2.539 1 97.81 51 VAL B N 1
ATOM 1959 C CA . VAL B 1 51 ? -4.738 -14.703 -2.334 1 97.81 51 VAL B CA 1
ATOM 1960 C C . VAL B 1 51 ? -3.607 -13.82 -2.854 1 97.81 51 VAL B C 1
ATOM 1962 O O . VAL B 1 51 ? -2.475 -14.281 -3.01 1 97.81 51 VAL B O 1
ATOM 1965 N N . ILE B 1 52 ? -3.947 -12.648 -3.197 1 97.62 52 ILE B N 1
ATOM 1966 C CA . ILE B 1 52 ? -3.006 -11.555 -3.43 1 97.62 52 ILE B CA 1
ATOM 1967 C C . ILE B 1 52 ? -3.439 -10.328 -2.637 1 97.62 52 ILE B C 1
ATOM 1969 O O . ILE B 1 52 ? -4.535 -10.297 -2.068 1 97.62 52 ILE B O 1
ATOM 1973 N N . THR B 1 53 ? -2.58 -9.391 -2.551 1 96.56 53 THR B N 1
ATOM 1974 C CA . THR B 1 53 ? -2.934 -8.133 -1.894 1 96.56 53 THR B CA 1
ATOM 1975 C C . THR B 1 53 ? -3.279 -7.062 -2.924 1 96.56 53 THR B C 1
ATOM 1977 O O . THR B 1 53 ? -3.029 -7.238 -4.117 1 96.56 53 THR B O 1
ATOM 1980 N N . LEU B 1 54 ? -3.822 -6 -2.416 1 96.31 54 LEU B N 1
ATOM 1981 C CA . LEU B 1 54 ? -4.148 -4.875 -3.291 1 96.31 54 LEU B CA 1
ATOM 1982 C C . LEU B 1 54 ? -2.885 -4.289 -3.912 1 96.31 54 LEU B C 1
ATOM 1984 O O . LEU B 1 54 ? -2.908 -3.822 -5.055 1 96.31 54 LEU B O 1
ATOM 1988 N N . LEU B 1 55 ? -1.817 -4.32 -3.197 1 96.62 55 LEU B N 1
ATOM 1989 C CA . LEU B 1 55 ? -0.563 -3.783 -3.713 1 96.62 55 LEU B CA 1
ATOM 1990 C C . LEU B 1 55 ? 0.01 -4.688 -4.797 1 96.62 55 LEU B C 1
ATOM 1992 O O . LEU B 1 55 ? 0.598 -4.207 -5.77 1 96.62 55 LEU B O 1
ATOM 1996 N N . ASN B 1 56 ? -0.206 -6.027 -4.652 1 95.38 56 ASN B N 1
ATOM 1997 C CA . ASN B 1 56 ? 0.124 -6.953 -5.73 1 95.38 56 ASN B CA 1
ATOM 1998 C C . ASN B 1 56 ? -0.648 -6.625 -7.004 1 95.38 56 ASN B C 1
ATOM 2000 O O . ASN B 1 56 ? -0.084 -6.641 -8.102 1 95.38 56 ASN B O 1
ATOM 2004 N N . LEU B 1 57 ? -1.894 -6.426 -6.75 1 96.44 57 LEU B N 1
ATOM 2005 C CA . LEU B 1 57 ? -2.742 -6.117 -7.895 1 96.44 57 LEU B CA 1
ATOM 2006 C C . LEU B 1 57 ? -2.207 -4.914 -8.664 1 96.44 57 LEU B C 1
ATOM 2008 O O . LEU B 1 57 ? -2.094 -4.957 -9.891 1 96.44 57 LEU B O 1
ATOM 2012 N N . GLU B 1 58 ? -1.896 -3.844 -7.938 1 96.31 58 GLU B N 1
ATOM 2013 C CA . GLU B 1 58 ? -1.324 -2.658 -8.57 1 96.31 58 GLU B CA 1
ATOM 2014 C C . GLU B 1 58 ? -0.063 -3.002 -9.352 1 96.31 58 GLU B C 1
ATOM 2016 O O . GLU B 1 58 ? 0.086 -2.598 -10.508 1 96.31 58 GLU B O 1
ATOM 2021 N N . GLU B 1 59 ? 0.784 -3.754 -8.766 1 95.12 59 GLU B N 1
ATOM 2022 C CA . GLU B 1 59 ? 2.053 -4.133 -9.383 1 95.12 59 GLU B CA 1
ATOM 2023 C C . GLU B 1 59 ? 1.829 -4.949 -10.648 1 95.12 59 GLU B C 1
ATOM 2025 O O . GLU B 1 59 ? 2.502 -4.73 -11.656 1 95.12 59 GLU B O 1
ATOM 2030 N N . ILE B 1 60 ? 0.958 -5.895 -10.57 1 95.69 60 ILE B N 1
ATOM 2031 C CA . ILE B 1 60 ? 0.655 -6.77 -11.703 1 95.69 60 ILE B CA 1
ATOM 2032 C C . ILE B 1 60 ? 0.137 -5.938 -12.875 1 95.69 60 ILE B C 1
ATOM 2034 O O . ILE B 1 60 ? 0.542 -6.148 -14.016 1 95.69 60 ILE B O 1
ATOM 2038 N N . LEU B 1 61 ? -0.687 -4.996 -12.578 1 95 61 LEU B N 1
ATOM 2039 C CA . LEU B 1 61 ? -1.304 -4.184 -13.617 1 95 61 LEU B CA 1
ATOM 2040 C C . LEU B 1 61 ? -0.281 -3.254 -14.258 1 95 61 LEU B C 1
ATOM 2042 O O . LEU B 1 61 ? -0.409 -2.898 -15.438 1 95 61 LEU B O 1
ATOM 2046 N N . VAL B 1 62 ? 0.734 -2.916 -13.539 1 93.69 62 VAL B N 1
ATOM 2047 C CA . VAL B 1 62 ? 1.813 -2.096 -14.078 1 93.69 62 VAL B CA 1
ATOM 2048 C C . VAL B 1 62 ? 2.656 -2.922 -15.047 1 93.69 62 VAL B C 1
ATOM 2050 O O . VAL B 1 62 ? 3.168 -2.395 -16.031 1 93.69 62 VAL B O 1
ATOM 2053 N N . GLY B 1 63 ? 2.951 -4.152 -14.68 1 88.12 63 GLY B N 1
ATOM 2054 C CA . GLY B 1 63 ? 3.805 -5.02 -15.477 1 88.12 63 GLY B CA 1
ATOM 2055 C C . GLY B 1 63 ? 3.42 -5.059 -16.938 1 88.12 63 GLY B C 1
ATOM 2056 O O . GLY B 1 63 ? 4.242 -5.387 -17.797 1 88.12 63 GLY B O 1
ATOM 2057 N N . ASN B 1 64 ? 2.258 -4.488 -17.375 1 73.06 64 ASN B N 1
ATOM 2058 C CA . ASN B 1 64 ? 1.799 -4.301 -18.75 1 73.06 64 ASN B CA 1
ATOM 2059 C C . ASN B 1 64 ? 2.16 -5.492 -19.625 1 73.06 64 ASN B C 1
ATOM 2061 O O . ASN B 1 64 ? 2.736 -5.324 -20.703 1 73.06 64 ASN B O 1
ATOM 2065 N N . ILE B 1 65 ? 1.9 -6.715 -19.266 1 73.88 65 ILE B N 1
ATOM 2066 C CA . ILE B 1 65 ? 2.332 -7.934 -19.938 1 73.88 65 ILE B CA 1
ATOM 2067 C C . ILE B 1 65 ? 1.19 -8.492 -20.797 1 73.88 65 ILE B C 1
ATOM 2069 O O . ILE B 1 65 ? 1.257 -9.625 -21.266 1 73.88 65 ILE B O 1
ATOM 2073 N N . GLY B 1 66 ? 0.177 -7.762 -21.094 1 79.56 66 GLY B N 1
ATOM 2074 C CA . GLY B 1 66 ? -0.972 -8.172 -21.891 1 79.56 66 GLY B CA 1
ATOM 2075 C C . GLY B 1 66 ? -2.133 -7.199 -21.812 1 79.56 66 GLY B C 1
ATOM 2076 O O . GLY B 1 66 ? -1.943 -6.027 -21.469 1 79.56 66 GLY B O 1
ATOM 2077 N N . ASN B 1 67 ? -3.223 -7.742 -22.234 1 86.88 67 ASN B N 1
ATOM 2078 C CA . ASN B 1 67 ? -4.453 -6.961 -22.141 1 86.88 67 ASN B CA 1
ATOM 2079 C C . ASN B 1 67 ? -4.871 -6.75 -20.688 1 86.88 67 ASN B C 1
ATOM 2081 O O . ASN B 1 67 ? -5.082 -7.715 -19.953 1 86.88 67 ASN B O 1
ATOM 2085 N N . LYS B 1 68 ? -4.957 -5.531 -20.328 1 88.75 68 LYS B N 1
ATOM 2086 C CA . LYS B 1 68 ? -5.254 -5.168 -18.953 1 88.75 68 LYS B CA 1
ATOM 2087 C C . LYS B 1 68 ? -6.559 -5.809 -18.484 1 88.75 68 LYS B C 1
ATOM 2089 O O . LYS B 1 68 ? -6.625 -6.352 -17.375 1 88.75 68 LYS B O 1
ATOM 2094 N N . GLU B 1 69 ? -7.535 -5.707 -19.281 1 89.75 69 GLU B N 1
ATOM 2095 C CA . GLU B 1 69 ? -8.844 -6.242 -18.906 1 89.75 69 GLU B CA 1
ATOM 2096 C C . GLU B 1 69 ? -8.781 -7.754 -18.703 1 89.75 69 GLU B C 1
ATOM 2098 O O . GLU B 1 69 ? -9.375 -8.281 -17.766 1 89.75 69 GLU B O 1
ATOM 2103 N N . GLU B 1 70 ? -8.062 -8.438 -19.531 1 91.31 70 GLU B N 1
ATOM 2104 C CA . GLU B 1 70 ? -7.914 -9.883 -19.422 1 91.31 70 GLU B CA 1
ATOM 2105 C C . GLU B 1 70 ? -7.164 -10.258 -18.141 1 91.31 70 GLU B C 1
ATOM 2107 O O . GLU B 1 70 ? -7.531 -11.211 -17.453 1 91.31 70 GLU B O 1
ATOM 2112 N N . ILE B 1 71 ? -6.188 -9.469 -17.906 1 93.06 71 ILE B N 1
ATOM 2113 C CA . ILE B 1 71 ? -5.391 -9.719 -16.703 1 93.06 71 ILE B CA 1
ATOM 2114 C C . ILE B 1 71 ? -6.242 -9.492 -15.461 1 93.06 71 ILE B C 1
ATOM 2116 O O . ILE B 1 71 ? -6.234 -10.305 -14.531 1 93.06 71 ILE B O 1
ATOM 2120 N N . GLU B 1 72 ? -6.984 -8.422 -15.375 1 93.19 72 GLU B N 1
ATOM 2121 C CA . GLU B 1 72 ? -7.871 -8.125 -14.258 1 93.19 72 GLU B CA 1
ATOM 2122 C C . GLU B 1 72 ? -8.898 -9.234 -14.055 1 93.19 72 GLU B C 1
ATOM 2124 O O . GLU B 1 72 ? -9.117 -9.695 -12.938 1 93.19 72 GLU B O 1
ATOM 2129 N N . ASN B 1 73 ? -9.492 -9.633 -15.156 1 92.81 73 ASN B N 1
ATOM 2130 C CA . ASN B 1 73 ? -10.484 -10.703 -15.086 1 92.81 73 ASN B CA 1
ATOM 2131 C C . ASN B 1 73 ? -9.875 -11.992 -14.531 1 92.81 73 ASN B C 1
ATOM 2133 O O . ASN B 1 73 ? -10.484 -12.656 -13.695 1 92.81 73 ASN B O 1
ATOM 2137 N N . PHE B 1 74 ? -8.75 -12.32 -15.055 1 92.81 74 PHE B N 1
ATOM 2138 C CA . PHE B 1 74 ? -8.055 -13.508 -14.562 1 92.81 74 PHE B CA 1
ATOM 2139 C C . PHE B 1 74 ? -7.805 -13.406 -13.062 1 92.81 74 PHE B C 1
ATOM 2141 O O . PHE B 1 74 ? -8.07 -14.359 -12.328 1 92.81 74 PHE B O 1
ATOM 2148 N N . ILE B 1 75 ? -7.332 -12.258 -12.633 1 95.62 75 ILE B N 1
ATOM 2149 C CA . ILE B 1 75 ? -7 -12.055 -11.227 1 95.62 75 ILE B CA 1
ATOM 2150 C C . ILE B 1 75 ? -8.266 -12.156 -10.383 1 95.62 75 ILE B C 1
ATOM 2152 O O . ILE B 1 75 ? -8.297 -12.883 -9.383 1 95.62 75 ILE B O 1
ATOM 2156 N N . PHE B 1 76 ? -9.328 -11.484 -10.758 1 95.31 76 PHE B N 1
ATOM 2157 C CA . PHE B 1 76 ? -10.555 -11.414 -9.969 1 95.31 76 PHE B CA 1
ATOM 2158 C C . PHE B 1 76 ? -11.242 -12.773 -9.93 1 95.31 76 PHE B C 1
ATOM 2160 O O . PHE B 1 76 ? -11.898 -13.109 -8.938 1 95.31 76 PHE B O 1
ATOM 2167 N N . TYR B 1 77 ? -11.008 -13.547 -10.945 1 94.56 77 TYR B N 1
ATOM 2168 C CA . TYR B 1 77 ? -11.609 -14.875 -10.992 1 94.56 77 TYR B CA 1
ATOM 2169 C C . TYR B 1 77 ? -10.789 -15.875 -10.195 1 94.56 77 TYR B C 1
ATOM 2171 O O . TYR B 1 77 ? -11.344 -16.766 -9.555 1 94.56 77 TYR B O 1
ATOM 2179 N N . SER B 1 78 ? -9.531 -15.742 -10.227 1 95.38 78 SER B N 1
ATOM 2180 C CA . SER B 1 78 ? -8.641 -16.797 -9.75 1 95.38 78 SER B CA 1
ATOM 2181 C C . SER B 1 78 ? -8.219 -16.547 -8.305 1 95.38 78 SER B C 1
ATOM 2183 O O . SER B 1 78 ? -7.855 -17.484 -7.594 1 95.38 78 SER B O 1
ATOM 2185 N N . PHE B 1 79 ? -8.273 -15.25 -7.855 1 97.5 79 PHE B N 1
ATOM 2186 C CA . PHE B 1 79 ? -7.68 -14.938 -6.562 1 97.5 79 PHE B CA 1
ATOM 2187 C C . PHE B 1 79 ? -8.656 -14.148 -5.695 1 97.5 79 PHE B C 1
ATOM 2189 O O . PHE B 1 79 ? -9.43 -13.336 -6.207 1 97.5 79 PHE B O 1
ATOM 2196 N N . LYS B 1 80 ? -8.602 -14.398 -4.461 1 96.81 80 LYS B N 1
ATOM 2197 C CA . LYS B 1 80 ? -9.133 -13.445 -3.492 1 96.81 80 LYS B CA 1
ATOM 2198 C C . LYS B 1 80 ? -8.133 -12.328 -3.213 1 96.81 80 LYS B C 1
ATOM 2200 O O . LYS B 1 80 ? -6.93 -12.586 -3.1 1 96.81 80 LYS B O 1
ATOM 2205 N N . ILE B 1 81 ? -8.586 -11.125 -3.092 1 97.44 81 ILE B N 1
ATOM 2206 C CA . ILE B 1 81 ? -7.707 -9.984 -2.869 1 97.44 81 ILE B CA 1
ATOM 2207 C C . ILE B 1 81 ? -7.812 -9.523 -1.416 1 97.44 81 ILE B C 1
ATOM 2209 O O . ILE B 1 81 ? -8.906 -9.242 -0.925 1 97.44 81 ILE B O 1
ATOM 2213 N N . LEU B 1 82 ? -6.727 -9.461 -0.757 1 96.44 82 LEU B N 1
ATOM 2214 C CA . LEU B 1 82 ? -6.688 -9.07 0.648 1 96.44 82 LEU B CA 1
ATOM 2215 C C . LEU B 1 82 ? -6.695 -7.555 0.794 1 96.44 82 LEU B C 1
ATOM 2217 O O . LEU B 1 82 ? -5.902 -6.863 0.155 1 96.44 82 LEU B O 1
ATOM 2221 N N . ASN B 1 83 ? -7.562 -7.141 1.671 1 93.75 83 ASN B N 1
ATOM 2222 C CA . ASN B 1 83 ? -7.605 -5.723 2.012 1 93.75 83 ASN B CA 1
ATOM 2223 C C . ASN B 1 83 ? -6.531 -5.359 3.033 1 93.75 83 ASN B C 1
ATOM 2225 O O . ASN B 1 83 ? -6.234 -6.145 3.938 1 93.75 83 ASN B O 1
ATOM 2229 N N . ILE B 1 84 ? -6.035 -4.184 2.869 1 94.69 84 ILE B N 1
ATOM 2230 C CA . ILE B 1 84 ? -5.129 -3.639 3.873 1 94.69 84 ILE B CA 1
ATOM 2231 C C . ILE B 1 84 ? -5.93 -2.926 4.961 1 94.69 84 ILE B C 1
ATOM 2233 O O . ILE B 1 84 ? -6.746 -2.051 4.668 1 94.69 84 ILE B O 1
ATOM 2237 N N . THR B 1 85 ? -5.727 -3.336 6.172 1 93.75 85 THR B N 1
ATOM 2238 C CA . THR B 1 85 ? -6.391 -2.715 7.312 1 93.75 85 THR B CA 1
ATOM 2239 C C . THR B 1 85 ? -5.402 -1.9 8.141 1 93.75 85 THR B C 1
ATOM 2241 O O . THR B 1 85 ? -4.203 -1.897 7.855 1 93.75 85 THR B O 1
ATOM 2244 N N . GLU B 1 86 ? -5.926 -1.226 9.133 1 94 86 GLU B N 1
ATOM 2245 C CA . GLU B 1 86 ? -5.074 -0.462 10.039 1 94 86 GLU B CA 1
ATOM 2246 C C . GLU B 1 86 ? -4.078 -1.37 10.758 1 94 86 GLU B C 1
ATOM 2248 O O . GLU B 1 86 ? -2.932 -0.981 10.992 1 94 86 GLU B O 1
ATOM 2253 N N . LYS B 1 87 ? -4.551 -2.547 11.055 1 91.88 87 LYS B N 1
ATOM 2254 C CA . LYS B 1 87 ? -3.682 -3.506 11.727 1 91.88 87 LYS B CA 1
ATOM 2255 C C . LYS B 1 87 ? -2.504 -3.9 10.844 1 91.88 87 LYS B C 1
ATOM 2257 O O . LYS B 1 87 ? -1.363 -3.965 11.305 1 91.88 87 LYS B O 1
ATOM 2262 N N . GLU B 1 88 ? -2.77 -4.176 9.586 1 93.12 88 GLU B N 1
ATOM 2263 C CA . GLU B 1 88 ? -1.69 -4.52 8.672 1 93.12 88 GLU B CA 1
ATOM 2264 C C . GLU B 1 88 ? -0.71 -3.361 8.508 1 93.12 88 GLU B C 1
ATOM 2266 O O . GLU B 1 88 ? 0.5 -3.574 8.398 1 93.12 88 GLU B O 1
ATOM 2271 N N . ALA B 1 89 ? -1.288 -2.125 8.438 1 95.06 89 ALA B N 1
ATOM 2272 C CA . ALA B 1 89 ? -0.425 -0.949 8.359 1 95.06 89 ALA B CA 1
ATOM 2273 C C . ALA B 1 89 ? 0.489 -0.859 9.578 1 95.06 89 ALA B C 1
ATOM 2275 O O . ALA B 1 89 ? 1.684 -0.583 9.445 1 95.06 89 ALA B O 1
ATOM 2276 N N . GLU B 1 90 ? -0.05 -1.141 10.719 1 92.94 90 GLU B N 1
ATOM 2277 C CA . GLU B 1 90 ? 0.705 -1.093 11.969 1 92.94 90 GLU B CA 1
ATOM 2278 C C . GLU B 1 90 ? 1.813 -2.141 11.984 1 92.94 90 GLU B C 1
ATOM 2280 O O . GLU B 1 90 ? 2.967 -1.828 12.289 1 92.94 90 GLU B O 1
ATOM 2285 N N . VAL B 1 91 ? 1.474 -3.332 11.648 1 91 91 VAL B N 1
ATOM 2286 C CA . VAL B 1 91 ? 2.428 -4.438 11.688 1 91 91 VAL B CA 1
ATOM 2287 C C . VAL B 1 91 ? 3.521 -4.211 10.641 1 91 91 VAL B C 1
ATOM 2289 O O . VAL B 1 91 ? 4.695 -4.48 10.898 1 91 91 VAL B O 1
ATOM 2292 N N . THR B 1 92 ? 3.123 -3.727 9.492 1 93.06 92 THR B N 1
ATOM 2293 C CA . THR B 1 92 ? 4.109 -3.438 8.453 1 93.06 92 THR B CA 1
ATOM 2294 C C . THR B 1 92 ? 5.082 -2.359 8.922 1 93.06 92 THR B C 1
ATOM 2296 O O . THR B 1 92 ? 6.289 -2.457 8.68 1 93.06 92 THR B O 1
ATOM 2299 N N . ALA B 1 93 ? 4.574 -1.33 9.555 1 93.31 93 ALA B N 1
ATOM 2300 C CA . ALA B 1 93 ? 5.438 -0.281 10.094 1 93.31 93 ALA B CA 1
ATOM 2301 C C . ALA B 1 93 ? 6.445 -0.855 11.086 1 93.31 93 ALA B C 1
ATOM 2303 O O . ALA B 1 93 ? 7.629 -0.515 11.047 1 93.31 93 ALA B O 1
ATOM 2304 N N . GLU B 1 94 ? 5.977 -1.728 11.914 1 88.38 94 GLU B N 1
ATOM 2305 C CA . GLU B 1 94 ? 6.855 -2.367 12.883 1 88.38 94 GLU B CA 1
ATOM 2306 C C . GLU B 1 94 ? 7.941 -3.188 12.188 1 88.38 94 GLU B C 1
ATOM 2308 O O . GLU B 1 94 ? 9.109 -3.146 12.586 1 88.38 94 GLU B O 1
ATOM 2313 N N . LEU B 1 95 ? 7.5 -3.877 11.195 1 86.44 95 LEU B N 1
ATOM 2314 C CA . LEU B 1 95 ? 8.445 -4.695 10.438 1 86.44 95 LEU B CA 1
ATOM 2315 C C . LEU B 1 95 ? 9.484 -3.822 9.742 1 86.44 95 LEU B C 1
ATOM 2317 O O . LEU B 1 95 ? 10.672 -4.152 9.742 1 86.44 95 LEU B O 1
ATOM 2321 N N . GLU B 1 96 ? 9.047 -2.775 9.164 1 89.25 96 GLU B N 1
ATOM 2322 C CA . GLU B 1 96 ? 9.977 -1.875 8.492 1 89.25 96 GLU B CA 1
ATOM 2323 C C . GLU B 1 96 ? 11.008 -1.312 9.469 1 89.25 96 GLU B C 1
ATOM 2325 O O . GLU B 1 96 ? 12.203 -1.263 9.164 1 89.25 96 GLU B O 1
ATOM 2330 N N . VAL B 1 97 ? 10.586 -0.867 10.609 1 87.44 97 VAL B N 1
ATOM 2331 C CA . VAL B 1 97 ? 11.477 -0.322 11.633 1 87.44 97 VAL B CA 1
ATOM 2332 C C . VAL B 1 97 ? 12.523 -1.369 12.016 1 87.44 97 VAL B C 1
ATOM 2334 O O . VAL B 1 97 ? 13.711 -1.065 12.094 1 87.44 97 VAL B O 1
ATOM 2337 N N . LYS B 1 98 ? 12.086 -2.539 12.203 1 82.94 98 LYS B N 1
ATOM 2338 C CA . LYS B 1 98 ? 12.992 -3.617 12.594 1 82.94 98 LYS B CA 1
ATOM 2339 C C . LYS B 1 98 ? 14.016 -3.893 11.508 1 82.94 98 LYS B C 1
ATOM 2341 O O . LYS B 1 98 ? 15.203 -4.074 11.797 1 82.94 98 LYS B O 1
ATOM 2346 N N . VAL B 1 99 ? 13.562 -3.951 10.273 1 83.06 99 VAL B N 1
ATOM 2347 C CA . VAL B 1 99 ? 14.453 -4.207 9.148 1 83.06 99 VAL B CA 1
ATOM 2348 C C . VAL B 1 99 ? 15.5 -3.104 9.062 1 83.06 99 VAL B C 1
ATOM 2350 O O . VAL B 1 99 ? 16.688 -3.383 8.867 1 83.06 99 VAL B O 1
ATOM 2353 N N . ARG B 1 100 ? 15.102 -1.918 9.25 1 84.06 100 ARG B N 1
ATOM 2354 C CA . ARG B 1 100 ? 16.016 -0.781 9.172 1 84.06 100 ARG B CA 1
ATOM 2355 C C . ARG B 1 100 ? 17.016 -0.793 10.336 1 84.06 100 ARG B C 1
ATOM 2357 O O . ARG B 1 100 ? 18.188 -0.488 10.148 1 84.06 100 ARG B O 1
ATOM 2364 N N . GLU B 1 101 ? 16.562 -1.104 11.461 1 82.62 101 GLU B N 1
ATOM 2365 C CA . GLU B 1 101 ? 17.422 -1.167 12.641 1 82.62 101 GLU B CA 1
ATOM 2366 C C . GLU B 1 101 ? 18.5 -2.227 12.484 1 82.62 101 GLU B C 1
ATOM 2368 O O . GLU B 1 101 ? 19.609 -2.082 13.016 1 82.62 101 GLU B O 1
ATOM 2373 N N . GLU B 1 102 ? 18.188 -3.223 11.781 1 78 102 GLU B N 1
ATOM 2374 C CA . GLU B 1 102 ? 19.141 -4.309 11.555 1 78 102 GLU B CA 1
ATOM 2375 C C . GLU B 1 102 ? 20.094 -3.975 10.422 1 78 102 GLU B C 1
ATOM 2377 O O . GLU B 1 102 ? 20.969 -4.781 10.086 1 78 102 GLU B O 1
ATOM 2382 N N . GLY B 1 103 ? 19.875 -2.775 9.805 1 76.62 103 GLY B N 1
ATOM 2383 C CA . GLY B 1 103 ? 20.766 -2.314 8.766 1 76.62 103 GLY B CA 1
ATOM 2384 C C . GLY B 1 103 ? 20.516 -2.971 7.422 1 76.62 103 GLY B C 1
ATOM 2385 O O . GLY B 1 103 ? 21.391 -3.008 6.562 1 76.62 103 GLY B O 1
ATOM 2386 N N . LEU B 1 104 ? 19.406 -3.561 7.422 1 71.81 104 LEU B N 1
ATOM 2387 C CA . LEU B 1 104 ? 19.078 -4.195 6.152 1 71.81 104 LEU B CA 1
ATOM 2388 C C . LEU B 1 104 ? 18.453 -3.188 5.188 1 71.81 104 LEU B C 1
ATOM 2390 O O . LEU B 1 104 ? 17.781 -2.252 5.609 1 71.81 104 LEU B O 1
ATOM 2394 N N . GLY B 1 105 ? 18.938 -2.986 4.035 1 69.19 105 GLY B N 1
ATOM 2395 C CA . GLY B 1 105 ? 18.359 -2.137 3.01 1 69.19 105 GLY B CA 1
ATOM 2396 C C . GLY B 1 105 ? 17.25 -2.822 2.227 1 69.19 105 GLY B C 1
ATOM 2397 O O . GLY B 1 105 ? 17.125 -4.047 2.264 1 69.19 105 GLY B O 1
ATOM 2398 N N . PHE B 1 106 ? 16.219 -1.982 1.901 1 73.06 106 PHE B N 1
ATOM 2399 C CA . PHE B 1 106 ? 15.195 -2.521 1.022 1 73.06 106 PHE B CA 1
ATOM 2400 C C . PHE B 1 106 ? 15.688 -2.578 -0.419 1 73.06 106 PHE B C 1
ATOM 2402 O O . PHE B 1 106 ? 16.359 -1.655 -0.887 1 73.06 106 PHE B O 1
ATOM 2409 N N . LYS B 1 107 ? 15.641 -3.797 -0.914 1 69.81 107 LYS B N 1
ATOM 2410 C CA . LYS B 1 107 ? 16.094 -3.949 -2.291 1 69.81 107 LYS B CA 1
ATOM 2411 C C . LYS B 1 107 ? 14.938 -3.801 -3.275 1 69.81 107 LYS B C 1
ATOM 2413 O O . LYS B 1 107 ? 13.844 -4.301 -3.029 1 69.81 107 LYS B O 1
ATOM 2418 N N . GLY B 1 108 ? 15.242 -3.064 -4.316 1 77.19 108 GLY B N 1
ATOM 2419 C CA . GLY B 1 108 ? 14.297 -2.961 -5.414 1 77.19 108 GLY B CA 1
ATOM 2420 C C . GLY B 1 108 ? 13.25 -1.886 -5.199 1 77.19 108 GLY B C 1
ATOM 2421 O O . GLY B 1 108 ? 13.078 -1.394 -4.086 1 77.19 108 GLY B O 1
ATOM 2422 N N . GLU B 1 109 ? 12.5 -1.61 -6.188 1 82.38 109 GLU B N 1
ATOM 2423 C CA . GLU B 1 109 ? 11.539 -0.512 -6.172 1 82.38 109 GLU B CA 1
ATOM 2424 C C . GLU B 1 109 ? 10.227 -0.934 -5.516 1 82.38 109 GLU B C 1
ATOM 2426 O O . GLU B 1 109 ? 9.453 -0.088 -5.074 1 82.38 109 GLU B O 1
ATOM 2431 N N . ASN B 1 110 ? 10.031 -2.27 -5.336 1 88.44 110 ASN B N 1
ATOM 2432 C CA . ASN B 1 110 ? 8.75 -2.748 -4.836 1 88.44 110 ASN B CA 1
ATOM 2433 C C . ASN B 1 110 ? 8.875 -3.346 -3.439 1 88.44 110 ASN B C 1
ATOM 2435 O O . ASN B 1 110 ? 8.047 -4.156 -3.027 1 88.44 110 ASN B O 1
ATOM 2439 N N . TRP B 1 111 ? 9.852 -2.883 -2.693 1 87.81 111 TRP B N 1
ATOM 2440 C CA . TRP B 1 111 ? 10.148 -3.43 -1.373 1 87.81 111 TRP B CA 1
ATOM 2441 C C . TRP B 1 111 ? 8.945 -3.285 -0.443 1 87.81 111 TRP B C 1
ATOM 2443 O O . TRP B 1 111 ? 8.719 -4.133 0.426 1 87.81 111 TRP B O 1
ATOM 2453 N N . ARG B 1 112 ? 8.227 -2.268 -0.572 1 90.81 112 ARG B N 1
ATOM 2454 C CA . ARG B 1 112 ? 7.098 -2.023 0.314 1 90.81 112 ARG B CA 1
ATOM 2455 C C . ARG B 1 112 ? 6.012 -3.076 0.119 1 90.81 112 ARG B C 1
ATOM 2457 O O . ARG B 1 112 ? 5.34 -3.469 1.075 1 90.81 112 ARG B O 1
ATOM 2464 N N . ILE B 1 113 ? 5.816 -3.461 -1.108 1 92.94 113 ILE B N 1
ATOM 2465 C CA . ILE B 1 113 ? 4.852 -4.52 -1.384 1 92.94 113 ILE B CA 1
ATOM 2466 C C . ILE B 1 113 ? 5.27 -5.797 -0.657 1 92.94 113 ILE B C 1
ATOM 2468 O O . ILE B 1 113 ? 4.449 -6.438 0.005 1 92.94 113 ILE B O 1
ATOM 2472 N N . ASP B 1 114 ? 6.57 -6.109 -0.713 1 88.81 114 ASP B N 1
ATOM 2473 C CA . ASP B 1 114 ? 7.098 -7.293 -0.039 1 88.81 114 ASP B CA 1
ATOM 2474 C C . ASP B 1 114 ? 6.871 -7.211 1.47 1 88.81 114 ASP B C 1
ATOM 2476 O O . ASP B 1 114 ? 6.539 -8.211 2.107 1 88.81 114 ASP B O 1
ATOM 2480 N N . LEU B 1 115 ? 7.023 -6.059 1.991 1 89.06 115 LEU B N 1
ATOM 2481 C CA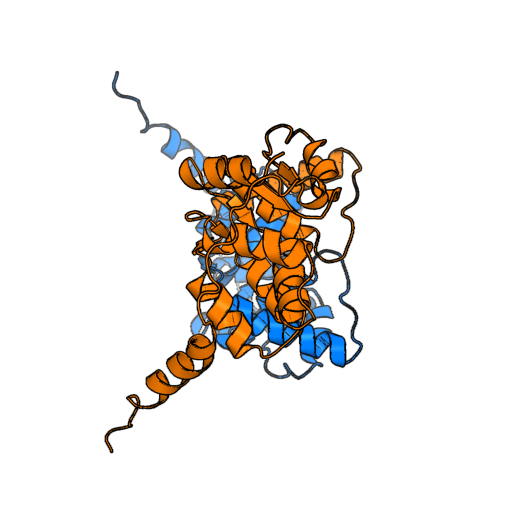 . LEU B 1 115 ? 6.844 -5.883 3.428 1 89.06 115 LEU B CA 1
ATOM 2482 C C . LEU B 1 115 ? 5.391 -6.109 3.826 1 89.06 115 LEU B C 1
ATOM 2484 O O . LEU B 1 115 ? 5.113 -6.719 4.863 1 89.06 115 LEU B O 1
ATOM 2488 N N . PHE B 1 116 ? 4.508 -5.57 3.074 1 92.88 116 PHE B N 1
ATOM 2489 C CA . PHE B 1 116 ? 3.098 -5.785 3.371 1 92.88 116 PHE B CA 1
ATOM 2490 C C . PHE B 1 116 ? 2.736 -7.262 3.248 1 92.88 116 PHE B C 1
ATOM 2492 O O . PHE B 1 116 ? 1.98 -7.789 4.066 1 92.88 116 PHE B O 1
ATOM 2499 N N . ILE B 1 117 ? 3.236 -7.926 2.217 1 92.62 117 ILE B N 1
ATOM 2500 C CA . ILE B 1 117 ? 3.004 -9.359 2.049 1 92.62 117 ILE B CA 1
ATOM 2501 C C . ILE B 1 117 ? 3.494 -10.109 3.283 1 92.62 117 ILE B C 1
ATOM 2503 O O . ILE B 1 117 ? 2.779 -10.953 3.828 1 92.62 117 ILE B O 1
ATOM 2507 N N . ALA B 1 118 ? 4.676 -9.773 3.693 1 87.88 118 ALA B N 1
ATOM 2508 C CA . ALA B 1 118 ? 5.246 -10.406 4.887 1 87.88 118 ALA B CA 1
ATOM 2509 C C . ALA B 1 118 ? 4.359 -10.164 6.105 1 87.88 118 ALA B C 1
ATOM 2511 O O . ALA B 1 118 ? 4.164 -11.062 6.926 1 87.88 118 ALA B O 1
ATOM 2512 N N . SER B 1 119 ? 3.861 -8.961 6.223 1 88.38 119 SER B N 1
ATOM 2513 C CA . SER B 1 119 ? 3.01 -8.609 7.355 1 88.38 119 SER B CA 1
ATOM 2514 C C . SER B 1 119 ? 1.728 -9.438 7.359 1 88.38 119 SER B C 1
ATOM 2516 O O . SER B 1 119 ? 1.299 -9.922 8.406 1 88.38 119 SER B O 1
ATOM 2518 N N . PHE B 1 120 ? 1.095 -9.617 6.242 1 91.12 120 PHE B N 1
ATOM 2519 C CA . PHE B 1 120 ? -0.088 -10.469 6.125 1 91.12 120 PHE B CA 1
ATOM 2520 C C . PHE B 1 120 ? 0.223 -11.891 6.555 1 91.12 120 PHE B C 1
ATOM 2522 O O . PHE B 1 120 ? -0.538 -12.5 7.312 1 91.12 120 PHE B O 1
ATOM 2529 N N . ALA B 1 121 ? 1.296 -12.367 5.953 1 88.56 121 ALA B N 1
ATOM 2530 C CA . ALA B 1 121 ? 1.681 -13.742 6.25 1 88.56 121 ALA B CA 1
ATOM 2531 C C . ALA B 1 121 ? 1.923 -13.938 7.746 1 88.56 121 ALA B C 1
ATOM 2533 O O . ALA B 1 121 ? 1.492 -14.93 8.328 1 88.56 121 ALA B O 1
ATOM 2534 N N . TYR B 1 122 ? 2.555 -12.977 8.281 1 82.94 122 TYR B N 1
ATOM 2535 C CA . TYR B 1 122 ? 2.9 -13.039 9.695 1 82.94 122 TYR B CA 1
ATOM 2536 C C . TYR B 1 122 ? 1.653 -12.945 10.562 1 82.94 122 TYR B C 1
ATOM 2538 O O . TYR B 1 122 ? 1.454 -13.758 11.469 1 82.94 122 TYR B O 1
ATOM 2546 N N . THR B 1 123 ? 0.816 -11.969 10.375 1 83.94 123 THR B N 1
ATOM 2547 C CA . THR B 1 123 ? -0.323 -11.68 11.234 1 83.94 123 THR B CA 1
ATOM 2548 C C . THR B 1 123 ? -1.394 -12.758 11.102 1 83.94 123 THR B C 1
ATOM 2550 O O . THR B 1 123 ? -2.082 -13.086 12.07 1 83.94 123 THR B O 1
ATOM 2553 N N . ARG B 1 124 ? -1.498 -13.367 9.953 1 88.19 124 ARG B N 1
ATOM 2554 C CA . ARG B 1 124 ? -2.611 -14.273 9.695 1 88.19 124 ARG B CA 1
ATOM 2555 C C . ARG B 1 124 ? -2.121 -15.711 9.531 1 88.19 124 ARG B C 1
ATOM 2557 O O . ARG B 1 124 ? -2.912 -16.609 9.242 1 88.19 124 ARG B O 1
ATOM 2564 N N . SER B 1 125 ? -0.821 -15.961 9.609 1 88.12 125 SER B N 1
ATOM 2565 C CA . SER B 1 125 ? -0.19 -17.266 9.477 1 88.12 125 SER B CA 1
ATOM 2566 C C . SER B 1 125 ? -0.438 -17.859 8.094 1 88.12 125 SER B C 1
ATOM 2568 O O . SER B 1 125 ? -0.799 -19.031 7.973 1 88.12 125 SER B O 1
ATOM 2570 N N . TYR B 1 126 ? -0.361 -16.984 7.098 1 92.56 126 TYR B N 1
ATOM 2571 C CA . TYR B 1 126 ? -0.457 -17.422 5.711 1 92.56 126 TYR B CA 1
ATOM 2572 C C . TYR B 1 126 ? 0.904 -17.844 5.176 1 92.56 126 TYR B C 1
ATOM 2574 O O . TYR B 1 126 ? 1.94 -17.5 5.746 1 92.56 126 TYR B O 1
ATOM 2582 N N . TYR B 1 127 ? 0.906 -18.625 4.152 1 91.06 127 TYR B N 1
ATOM 2583 C CA . TYR B 1 127 ? 2.123 -18.953 3.418 1 91.06 127 TYR B CA 1
ATOM 2584 C C . TYR B 1 127 ? 2.355 -17.969 2.279 1 91.06 127 TYR B C 1
ATOM 2586 O O . TYR B 1 127 ? 1.413 -17.328 1.795 1 91.06 127 TYR B O 1
ATOM 2594 N N . ILE B 1 128 ? 3.602 -17.844 1.897 1 92 128 ILE B N 1
ATOM 2595 C CA . ILE B 1 128 ? 3.969 -17 0.759 1 92 128 ILE B CA 1
ATOM 2596 C C . ILE B 1 128 ? 4.582 -17.875 -0.339 1 92 128 ILE B C 1
ATOM 2598 O O . ILE B 1 128 ? 5.516 -18.641 -0.087 1 92 128 ILE B O 1
ATOM 2602 N N . LEU B 1 129 ? 4.004 -17.875 -1.487 1 92.69 129 LEU B N 1
ATOM 2603 C CA . LEU B 1 129 ? 4.613 -18.469 -2.674 1 92.69 129 LEU B CA 1
ATOM 2604 C C . LEU B 1 129 ? 5.348 -17.406 -3.49 1 92.69 129 LEU B C 1
ATOM 2606 O O . LEU B 1 129 ? 4.73 -16.469 -3.998 1 92.69 129 LEU B O 1
ATOM 2610 N N . THR B 1 130 ? 6.621 -17.469 -3.586 1 90.19 130 THR B N 1
ATOM 2611 C CA . THR B 1 130 ? 7.422 -16.422 -4.223 1 90.19 130 THR B CA 1
ATOM 2612 C C . THR B 1 130 ? 8.586 -17.031 -4.992 1 90.19 130 THR B C 1
ATOM 2614 O O . THR B 1 130 ? 8.984 -18.172 -4.734 1 90.19 130 THR B O 1
ATOM 2617 N N . LYS B 1 131 ? 9.031 -16.219 -6.035 1 83.56 131 LYS B N 1
ATOM 2618 C CA . LYS B 1 131 ? 10.273 -16.547 -6.73 1 83.56 131 LYS B CA 1
ATOM 2619 C C . LYS B 1 131 ? 11.469 -15.852 -6.074 1 83.56 131 LYS B C 1
ATOM 2621 O O . LYS B 1 131 ? 12.617 -16.219 -6.32 1 83.56 131 LYS B O 1
ATOM 2626 N N . ASP B 1 132 ? 11.133 -14.781 -5.34 1 75.69 132 ASP B N 1
ATOM 2627 C CA . ASP B 1 132 ? 12.164 -13.883 -4.828 1 75.69 132 ASP B CA 1
ATOM 2628 C C . ASP B 1 132 ? 12.789 -14.43 -3.547 1 75.69 132 ASP B C 1
ATOM 2630 O O . ASP B 1 132 ? 12.07 -14.852 -2.633 1 75.69 132 ASP B O 1
ATOM 2634 N N . SER B 1 133 ? 14.047 -14.461 -3.543 1 66 133 SER B N 1
ATOM 2635 C CA . SER B 1 133 ? 14.773 -14.938 -2.369 1 66 133 SER B CA 1
ATOM 2636 C C . SER B 1 133 ? 14.906 -13.836 -1.322 1 66 133 SER B C 1
ATOM 2638 O O . SER B 1 133 ? 15.266 -14.102 -0.175 1 66 133 SER B O 1
ATOM 2640 N N . ASP B 1 134 ? 14.5 -12.641 -1.747 1 62.78 134 ASP B N 1
ATOM 2641 C CA . ASP B 1 134 ? 14.719 -11.5 -0.86 1 62.78 134 ASP B CA 1
ATOM 2642 C C . ASP B 1 134 ? 13.781 -11.555 0.345 1 62.78 134 ASP B C 1
ATOM 2644 O O . ASP B 1 134 ? 14.117 -11.047 1.417 1 62.78 134 ASP B O 1
ATOM 2648 N N . PHE B 1 135 ? 12.625 -12.141 0.145 1 69.06 135 PHE B N 1
ATOM 2649 C CA . PHE B 1 135 ? 11.773 -12.297 1.319 1 69.06 135 PHE B CA 1
ATOM 2650 C C . PHE B 1 135 ? 12.531 -12.977 2.453 1 69.06 135 PHE B C 1
ATOM 2652 O O . PHE B 1 135 ? 12.227 -12.758 3.629 1 69.06 135 PHE B O 1
ATOM 2659 N N . LYS B 1 136 ? 13.477 -13.68 2.012 1 60.84 136 LYS B N 1
ATOM 2660 C CA . LYS B 1 136 ? 14.273 -14.367 3.018 1 60.84 136 LYS B CA 1
ATOM 2661 C C . LYS B 1 136 ? 15.047 -13.367 3.877 1 60.84 136 LYS B C 1
ATOM 2663 O O . LYS B 1 136 ? 15.219 -13.578 5.078 1 60.84 136 LYS B O 1
ATOM 2668 N N . LYS B 1 137 ? 15.453 -12.336 3.25 1 61.56 137 LYS B N 1
ATOM 2669 C CA . LYS B 1 137 ? 16.203 -11.336 4.004 1 61.56 137 LYS B CA 1
ATOM 2670 C C . LYS B 1 137 ? 15.305 -10.641 5.031 1 61.56 137 LYS B C 1
ATOM 2672 O O . LYS B 1 137 ? 15.75 -10.328 6.137 1 61.56 137 LYS B O 1
ATOM 2677 N N . ILE B 1 138 ? 14.141 -10.359 4.641 1 63.72 138 ILE B N 1
ATOM 2678 C CA . ILE B 1 138 ? 13.188 -9.797 5.586 1 63.72 138 ILE B CA 1
ATOM 2679 C C . ILE B 1 138 ? 12.914 -10.805 6.703 1 63.72 138 ILE B C 1
ATOM 2681 O O . ILE B 1 138 ? 12.758 -10.422 7.867 1 63.72 138 ILE B O 1
ATOM 2685 N N . LEU B 1 139 ? 12.906 -12.016 6.305 1 58.03 139 LEU B N 1
ATOM 2686 C CA . LEU B 1 139 ? 12.633 -13.102 7.234 1 58.03 139 LEU B CA 1
ATOM 2687 C C . LEU B 1 139 ? 13.75 -13.242 8.258 1 58.03 139 LEU B C 1
ATOM 2689 O O . LEU B 1 139 ? 13.5 -13.562 9.422 1 58.03 139 LEU B O 1
ATOM 2693 N N . ASP B 1 140 ? 14.883 -13.086 7.766 1 56.66 140 ASP B N 1
ATOM 2694 C CA . ASP B 1 140 ? 15.977 -13.203 8.727 1 56.66 140 ASP B CA 1
ATOM 2695 C C . ASP B 1 140 ? 15.867 -12.141 9.812 1 56.66 140 ASP B C 1
ATOM 2697 O O . ASP B 1 140 ? 16.422 -12.305 10.906 1 56.66 140 ASP B O 1
ATOM 2701 N N . CYS B 1 141 ? 15.148 -11.117 9.469 1 51.84 141 CYS B N 1
ATOM 2702 C CA . CYS B 1 141 ? 14.891 -10.094 10.477 1 51.84 141 CYS B CA 1
ATOM 2703 C C . CYS B 1 141 ? 13.766 -10.531 11.414 1 51.84 141 CYS B C 1
ATOM 2705 O O . CYS B 1 141 ? 12.625 -10.086 11.273 1 51.84 141 CYS B O 1
ATOM 2707 N N . LYS B 1 142 ? 13.859 -11.555 12.102 1 52.91 142 LYS B N 1
ATOM 2708 C CA . LYS B 1 142 ? 13.016 -12.047 13.188 1 52.91 142 LYS B CA 1
ATOM 2709 C C . LYS B 1 142 ? 11.711 -12.625 12.648 1 52.91 142 LYS B C 1
ATOM 2711 O O . LYS B 1 142 ? 10.922 -13.203 13.406 1 52.91 142 LYS B O 1
ATOM 2716 N N . LEU B 1 143 ? 11.516 -12.406 11.445 1 57.38 143 LEU B N 1
ATOM 2717 C CA . LEU B 1 143 ? 10.25 -12.984 11 1 57.38 143 LEU B CA 1
ATOM 2718 C C . LEU B 1 143 ? 10.43 -14.453 10.609 1 57.38 143 LEU B C 1
ATOM 2720 O O . LEU B 1 143 ? 9.852 -14.914 9.633 1 57.38 143 LEU B O 1
ATOM 2724 N N . HIS B 1 144 ? 11.273 -15.055 11.281 1 58.25 144 HIS B N 1
ATOM 2725 C CA . HIS B 1 144 ? 11.461 -16.5 11.164 1 58.25 144 HIS B CA 1
ATOM 2726 C C . HIS B 1 144 ? 10.133 -17.234 11.172 1 58.25 144 HIS B C 1
ATOM 2728 O O . HIS B 1 144 ? 10.07 -18.422 10.852 1 58.25 144 HIS B O 1
ATOM 2734 N N . LEU B 1 145 ? 9.188 -16.375 11.211 1 60.69 145 LEU B N 1
ATOM 2735 C CA . LEU B 1 145 ? 7.887 -17 11.359 1 60.69 145 LEU B CA 1
ATOM 2736 C C . LEU B 1 145 ? 7.125 -17 10.039 1 60.69 145 LEU B C 1
ATOM 2738 O O . LEU B 1 145 ? 6.016 -17.531 9.953 1 60.69 145 LEU B O 1
ATOM 2742 N N . LEU B 1 146 ? 7.871 -16.5 9.094 1 70.56 146 LEU B N 1
ATOM 2743 C CA . LEU B 1 146 ? 7.164 -16.5 7.816 1 70.56 146 LEU B CA 1
ATOM 2744 C C . LEU B 1 146 ? 7.246 -17.875 7.148 1 70.56 146 LEU B C 1
ATOM 2746 O O . LEU B 1 146 ? 8.289 -18.516 7.184 1 70.56 146 LEU B O 1
ATOM 2750 N N . HIS B 1 147 ? 6.16 -18.375 6.707 1 76.88 147 HIS B N 1
ATOM 2751 C CA . HIS B 1 147 ? 6.102 -19.594 5.918 1 76.88 147 HIS B CA 1
ATOM 2752 C C . HIS B 1 147 ? 6.25 -19.297 4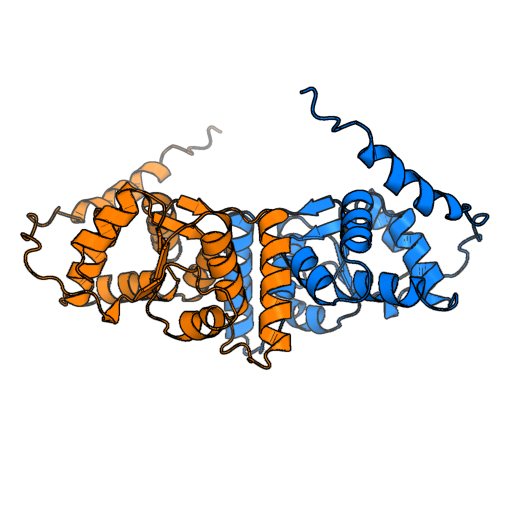.43 1 76.88 147 HIS B C 1
ATOM 2754 O O . HIS B 1 147 ? 5.301 -18.844 3.783 1 76.88 147 HIS B O 1
ATOM 2760 N N . ILE B 1 148 ? 7.473 -19.547 3.945 1 76.56 148 ILE B N 1
ATOM 2761 C CA . ILE B 1 148 ? 7.773 -19.188 2.566 1 76.56 148 ILE B CA 1
ATOM 2762 C C . ILE B 1 148 ? 7.914 -20.438 1.714 1 76.56 148 ILE B C 1
ATOM 2764 O O . ILE B 1 148 ? 8.57 -21.406 2.119 1 76.56 148 ILE B O 1
ATOM 2768 N N . ILE B 1 149 ? 7.238 -20.484 0.637 1 74.38 149 ILE B N 1
ATOM 2769 C CA . ILE B 1 149 ? 7.387 -21.5 -0.402 1 74.38 149 ILE B CA 1
ATOM 2770 C C . ILE B 1 149 ? 8.102 -20.891 -1.608 1 74.38 149 ILE B C 1
ATOM 2772 O O . ILE B 1 149 ? 7.586 -19.984 -2.258 1 74.38 149 ILE B O 1
ATOM 2776 N N . HIS B 1 150 ? 9.305 -21.422 -1.808 1 74 150 HIS B N 1
ATOM 2777 C CA . HIS B 1 150 ? 10.062 -20.938 -2.957 1 74 150 HIS B CA 1
ATOM 2778 C C . HIS B 1 150 ? 9.734 -21.734 -4.211 1 74 150 HIS B C 1
ATOM 2780 O O . HIS B 1 150 ? 10 -22.938 -4.277 1 74 150 HIS B O 1
ATOM 2786 N N . TYR B 1 151 ? 9.242 -21.078 -5.191 1 74.88 151 TYR B N 1
ATOM 2787 C CA . TYR B 1 151 ? 8.711 -21.688 -6.406 1 74.88 151 TYR B CA 1
ATOM 2788 C C . TYR B 1 151 ? 9.797 -22.453 -7.148 1 74.88 151 TYR B C 1
ATOM 2790 O O . TYR B 1 151 ? 9.547 -23.531 -7.688 1 74.88 151 TYR B O 1
ATOM 2798 N N . LEU B 1 152 ? 10.984 -21.875 -7.234 1 68.56 152 LEU B N 1
ATOM 2799 C CA . LEU B 1 152 ? 12.062 -22.484 -8 1 68.56 152 LEU B CA 1
ATOM 2800 C C . LEU B 1 152 ? 12.492 -23.812 -7.375 1 68.56 152 LEU B C 1
ATOM 2802 O O . LEU B 1 152 ? 13.172 -24.609 -8.016 1 68.56 152 LEU B O 1
ATOM 2806 N N . GLU B 1 153 ? 11.969 -24.062 -6.223 1 67.44 153 GLU B N 1
ATOM 2807 C CA . GLU B 1 153 ? 12.312 -25.297 -5.523 1 67.44 153 GLU B CA 1
ATOM 2808 C C . GLU B 1 153 ? 11.203 -26.344 -5.656 1 67.44 153 GLU B C 1
ATOM 2810 O O . GLU B 1 153 ? 11.328 -27.453 -5.148 1 67.44 153 GLU B O 1
ATOM 2815 N N . LEU B 1 154 ? 10.18 -25.969 -6.398 1 70.94 154 LEU B N 1
ATOM 2816 C CA . LEU B 1 154 ? 9.047 -26.875 -6.527 1 70.94 154 LEU B CA 1
ATOM 2817 C C . LEU B 1 154 ? 9.328 -27.938 -7.582 1 70.94 154 LEU B C 1
ATOM 2819 O O . LEU B 1 154 ? 9.922 -27.656 -8.625 1 70.94 154 LEU B O 1
ATOM 2823 N N . HIS B 1 155 ? 9.266 -29.25 -7.316 1 62.53 155 HIS B N 1
ATOM 2824 C CA . HIS B 1 155 ? 9.422 -30.406 -8.195 1 62.53 155 HIS B CA 1
ATOM 2825 C C . HIS B 1 155 ? 8.07 -30.984 -8.594 1 62.53 155 HIS B C 1
ATOM 2827 O O . HIS B 1 155 ? 7.16 -31.062 -7.77 1 62.53 155 HIS B O 1
ATOM 2833 N N . ALA B 1 156 ? 7.719 -31 -9.93 1 55.31 156 ALA B N 1
ATOM 2834 C CA . ALA B 1 156 ? 6.469 -31.531 -10.477 1 55.31 156 ALA B CA 1
ATOM 2835 C C . ALA B 1 156 ? 6.449 -33.062 -10.43 1 55.31 156 ALA B C 1
ATOM 2837 O O . ALA B 1 156 ? 6.297 -33.719 -11.461 1 55.31 156 ALA B O 1
ATOM 2838 N N . GLN B 1 157 ? 7.02 -33.812 -9.703 1 50.34 157 GLN B N 1
ATOM 2839 C CA . GLN B 1 157 ? 6.902 -35.25 -9.891 1 50.34 157 GLN B CA 1
ATOM 2840 C C . GLN B 1 157 ? 5.496 -35.719 -9.555 1 50.34 157 GLN B C 1
ATOM 2842 O O . GLN B 1 157 ? 4.938 -35.344 -8.523 1 50.34 157 GLN B O 1
ATOM 2847 N N . GLY B 1 158 ? 4.664 -36.438 -10.672 1 48.09 158 GLY B N 1
ATOM 2848 C CA . GLY B 1 158 ? 3.416 -37.188 -10.602 1 48.09 158 GLY B CA 1
ATOM 2849 C C . GLY B 1 158 ? 2.209 -36.375 -11.008 1 48.09 158 GLY B C 1
ATOM 2850 O O . GLY B 1 158 ? 1.074 -36.719 -10.672 1 48.09 158 GLY B O 1
ATOM 2851 N N . ILE B 1 159 ? 2.258 -35.094 -11.25 1 46.53 159 ILE B N 1
ATOM 2852 C CA . ILE B 1 159 ? 1.073 -34.406 -11.742 1 46.53 159 ILE B CA 1
ATOM 2853 C C . ILE B 1 159 ? 0.447 -35.188 -12.891 1 46.53 159 ILE B C 1
ATOM 2855 O O . ILE B 1 159 ? 1.085 -35.375 -13.922 1 46.53 159 ILE B O 1
ATOM 2859 N N . GLN B 1 160 ? -0.323 -36.188 -12.586 1 39.81 160 GLN B N 1
ATOM 2860 C CA . GLN B 1 160 ? -1.132 -36.75 -13.672 1 39.81 160 GLN B CA 1
ATOM 2861 C C . GLN B 1 160 ? -1.742 -35.625 -14.523 1 39.81 160 GLN B C 1
ATOM 2863 O O . GLN B 1 160 ? -2.262 -34.656 -13.992 1 39.81 160 GLN B O 1
ATOM 2868 N N . ARG B 1 161 ? -1.277 -35.406 -15.773 1 35.94 161 ARG B N 1
ATOM 2869 C CA . ARG B 1 161 ? -1.789 -34.469 -16.766 1 35.94 161 ARG B CA 1
ATOM 2870 C C . ARG B 1 161 ? -3.312 -34.406 -16.719 1 35.94 161 ARG B C 1
ATOM 2872 O O . ARG B 1 161 ? -3.984 -35.406 -16.953 1 35.94 161 ARG B O 1
ATOM 2879 N N . PRO B 1 162 ? -3.957 -33.625 -15.938 1 32.34 162 PRO B N 1
ATOM 2880 C CA . PRO B 1 162 ? -5.367 -33.688 -16.328 1 32.34 162 PRO B CA 1
ATOM 2881 C C . PRO B 1 162 ? -5.57 -33.406 -17.812 1 32.34 162 PRO B C 1
ATOM 2883 O O . PRO B 1 162 ? -4.738 -32.75 -18.453 1 32.34 162 PRO B O 1
ATOM 2886 N N . THR B 1 163 ? -6.465 -34.094 -18.547 1 29.36 163 THR B N 1
ATOM 2887 C CA . THR B 1 163 ? -6.941 -33.75 -19.875 1 29.36 163 THR B CA 1
ATOM 2888 C C . THR B 1 163 ? -7.156 -32.25 -20.016 1 29.36 163 THR B C 1
ATOM 2890 O O . THR B 1 163 ? -7.598 -31.578 -19.078 1 29.36 163 THR B O 1
ATOM 2893 N N . THR B 1 164 ? -6.559 -31.547 -20.953 1 29.55 164 THR B N 1
ATOM 2894 C CA . THR B 1 164 ? -6.527 -30.141 -21.297 1 29.55 164 THR B CA 1
ATOM 2895 C C . THR B 1 164 ? -7.898 -29.5 -21.094 1 29.55 164 THR B C 1
ATOM 2897 O O . THR B 1 164 ? -8.883 -29.906 -21.719 1 29.55 164 THR B O 1
ATOM 2900 N N . PRO B 1 165 ? -8.312 -29.094 -20.031 1 29.08 165 PRO B N 1
ATOM 2901 C CA . PRO B 1 165 ? -9.586 -28.406 -20.266 1 29.08 165 PRO B CA 1
ATOM 2902 C C . PRO B 1 165 ? -9.508 -27.391 -21.391 1 29.08 165 PRO B C 1
ATOM 2904 O O . PRO B 1 165 ? -8.453 -26.797 -21.625 1 29.08 165 PRO B O 1
ATOM 2907 N N . ASN B 1 166 ? -10.211 -27.531 -22.5 1 26.5 166 ASN B N 1
ATOM 2908 C CA . ASN B 1 166 ? -10.32 -26.625 -23.641 1 26.5 166 ASN B CA 1
ATOM 2909 C C . ASN B 1 166 ? -10.5 -25.188 -23.188 1 26.5 166 ASN B C 1
ATOM 2911 O O . ASN B 1 166 ? -11.562 -24.812 -22.688 1 26.5 166 ASN B O 1
ATOM 2915 N N . TYR B 1 167 ? -9.602 -24.625 -22.719 1 27.06 167 TYR B N 1
ATOM 2916 C CA . TYR B 1 167 ? -9.617 -23.203 -22.391 1 27.06 167 TYR B CA 1
ATOM 2917 C C . TYR B 1 167 ? -10.008 -22.359 -23.609 1 27.06 167 TYR B C 1
ATOM 2919 O O . TYR B 1 167 ? -9.82 -21.141 -23.609 1 27.06 167 TYR B O 1
ATOM 2927 N N . SER B 1 168 ? -10.367 -23 -24.719 1 27.47 168 SER B N 1
ATOM 2928 C CA . SER B 1 168 ? -10.914 -22.188 -25.797 1 27.47 168 SER B CA 1
ATOM 2929 C C . SER B 1 168 ? -12.086 -21.344 -25.297 1 27.47 168 SER B C 1
ATOM 2931 O O . SER B 1 168 ? -12.492 -20.375 -25.969 1 27.47 168 SER B O 1
ATOM 2933 N N . LYS B 1 169 ? -12.836 -21.844 -24.312 1 27.31 169 LYS B N 1
ATOM 2934 C CA . LYS B 1 169 ? -14.055 -21.125 -23.922 1 27.31 169 LYS B CA 1
ATOM 2935 C C . LYS B 1 169 ? -13.734 -19.922 -23.031 1 27.31 169 LYS B C 1
ATOM 2937 O O . LYS B 1 169 ? -14.633 -19.188 -22.625 1 27.31 169 LYS B O 1
ATOM 2942 N N . LEU B 1 170 ? -12.648 -19.75 -22.547 1 25.56 170 LEU B N 1
ATOM 2943 C CA . LEU B 1 170 ? -12.391 -18.516 -21.828 1 25.56 170 LEU B CA 1
ATOM 2944 C C . LEU B 1 170 ? -12.43 -17.312 -22.766 1 25.56 170 LEU B C 1
ATOM 2946 O O . LEU B 1 170 ? -12.406 -16.156 -22.312 1 25.56 170 LEU B O 1
ATOM 2950 N N . THR B 1 171 ? -12.438 -17.484 -24.094 1 26.23 171 THR B N 1
ATOM 2951 C CA . THR B 1 171 ? -12.742 -16.406 -25.031 1 26.23 171 THR B CA 1
ATOM 2952 C C . THR B 1 171 ? -14.227 -16.047 -24.969 1 26.23 171 THR B C 1
ATOM 2954 O O . THR B 1 171 ? -14.594 -14.891 -25.203 1 26.23 171 THR B O 1
ATOM 2957 N N . ASN B 1 172 ? -15.148 -16.953 -24.859 1 25.19 172 ASN B N 1
ATOM 2958 C CA . ASN B 1 172 ? -16.578 -16.688 -25.016 1 25.19 172 ASN B CA 1
ATOM 2959 C C . ASN B 1 172 ? -17.172 -16.078 -23.75 1 25.19 172 ASN B C 1
ATOM 2961 O O . ASN B 1 172 ? -18.312 -15.609 -23.75 1 25.19 172 ASN B O 1
ATOM 2965 N N . MET B 1 173 ? -16.641 -16.406 -22.641 1 25.83 173 MET B N 1
ATOM 2966 C CA . MET B 1 173 ? -17.359 -15.867 -21.484 1 25.83 173 MET B CA 1
ATOM 2967 C C . MET B 1 173 ? -17.094 -14.375 -21.344 1 25.83 173 MET B C 1
ATOM 2969 O O . MET B 1 173 ? -17.766 -13.695 -20.562 1 25.83 173 MET B O 1
ATOM 2973 N N . PHE B 1 174 ? -16.188 -13.875 -22 1 25.47 174 PHE B N 1
ATOM 2974 C CA . PHE B 1 174 ? -15.992 -12.43 -21.953 1 25.47 174 PHE B CA 1
ATOM 2975 C C . PHE B 1 174 ? -17.109 -11.711 -22.703 1 25.47 174 PHE B C 1
ATOM 2977 O O . PHE B 1 174 ? -17.328 -10.516 -22.5 1 25.47 174 PHE B O 1
ATOM 2984 N N . CYS B 1 175 ? -17.734 -12.352 -23.719 1 24.45 175 CYS B N 1
ATOM 2985 C CA . CYS B 1 175 ? -18.641 -11.586 -24.578 1 24.45 175 CYS B CA 1
ATOM 2986 C C . CYS B 1 175 ? -19.984 -11.383 -23.891 1 24.45 175 CYS B C 1
ATOM 2988 O O . CYS B 1 175 ? -20.844 -10.664 -24.406 1 24.45 175 CYS B O 1
ATOM 2990 N N . ILE B 1 176 ? -20.344 -12.227 -23.031 1 26.69 176 ILE B N 1
ATOM 2991 C CA . ILE B 1 176 ? -21.75 -12.094 -22.688 1 26.69 176 ILE B CA 1
ATOM 2992 C C . ILE B 1 176 ? -21.969 -10.828 -21.875 1 26.69 176 ILE B C 1
ATOM 2994 O O . ILE B 1 176 ? -23.047 -10.227 -21.922 1 26.69 176 ILE B O 1
ATOM 2998 N N . TRP B 1 177 ? -20.984 -10.539 -21.047 1 25 177 TRP B N 1
ATOM 2999 C CA . TRP B 1 177 ? -21.516 -9.508 -20.156 1 25 177 TRP B CA 1
ATOM 3000 C C . TRP B 1 177 ? -21.609 -8.164 -20.859 1 25 177 TRP B C 1
ATOM 3002 O O . TRP B 1 177 ? -22.016 -7.164 -20.266 1 25 177 TRP B O 1
ATOM 3012 N N . LYS B 1 178 ? -21.234 -8.125 -22.156 1 25.27 178 LYS B N 1
ATOM 3013 C CA . LYS B 1 178 ? -21.547 -6.855 -22.797 1 25.27 178 LYS B CA 1
ATOM 3014 C C . LYS B 1 178 ? -23.062 -6.664 -22.938 1 25.27 178 LYS B C 1
ATOM 3016 O O . LYS B 1 178 ? -23.531 -5.566 -23.25 1 25.27 178 LYS B O 1
ATOM 3021 N N . SER B 1 179 ? -23.75 -7.688 -23.047 1 25.22 179 SER B N 1
ATOM 3022 C CA . SER B 1 179 ? -25.047 -7.379 -23.625 1 25.22 179 SER B CA 1
ATOM 3023 C C . SER B 1 179 ? -25.938 -6.637 -22.625 1 25.22 179 SER B C 1
ATOM 3025 O O . SER B 1 179 ? -26.781 -5.824 -23.016 1 25.22 179 SER B O 1
ATOM 3027 N N . ASP B 1 180 ? -25.984 -6.992 -21.375 1 27.17 180 ASP B N 1
ATOM 3028 C CA . ASP B 1 180 ? -27.219 -6.543 -20.734 1 27.17 180 ASP B CA 1
ATOM 3029 C C . ASP B 1 180 ? -27.109 -5.074 -20.328 1 27.17 180 ASP B C 1
ATOM 3031 O O . ASP B 1 180 ? -28.016 -4.547 -19.672 1 27.17 180 ASP B O 1
ATOM 3035 N N . TYR B 1 181 ? -25.984 -4.406 -20.312 1 23.81 181 TYR B N 1
ATOM 3036 C CA . TYR B 1 181 ? -26.281 -3.016 -20 1 23.81 181 TYR B CA 1
ATOM 3037 C C . TYR B 1 181 ? -26.906 -2.299 -21.188 1 23.81 181 TYR B C 1
ATOM 3039 O O . TYR B 1 181 ? -26.203 -1.77 -22.047 1 23.81 181 TYR B O 1
ATOM 3047 N N . GLN B 1 182 ? -27.766 -2.932 -21.922 1 23.3 182 GLN B N 1
ATOM 3048 C CA . GLN B 1 182 ? -28.641 -2.035 -22.672 1 23.3 182 GLN B CA 1
ATOM 3049 C C . GLN B 1 182 ? -29.266 -0.982 -21.75 1 23.3 182 GLN B C 1
ATOM 3051 O O . GLN B 1 182 ? -29.859 -1.317 -20.719 1 23.3 182 GLN B O 1
ATOM 3056 N N . THR B 1 183 ? -28.781 0.216 -21.844 1 21.59 183 THR B N 1
ATOM 3057 C CA . THR B 1 183 ? -29.516 1.441 -21.562 1 21.59 183 THR B CA 1
ATOM 3058 C C . THR B 1 183 ? -30.938 1.359 -22.094 1 21.59 183 THR B C 1
ATOM 3060 O O . THR B 1 183 ? -31.156 1.073 -23.281 1 21.59 183 THR B O 1
ATOM 3063 N N . ASP B 1 184 ? -31.859 0.774 -21.438 1 23.06 184 ASP B N 1
ATOM 3064 C CA . ASP B 1 184 ? -33.156 1.391 -21.656 1 23.06 184 ASP B CA 1
ATOM 3065 C C . ASP B 1 184 ? -33.031 2.91 -21.734 1 23.06 184 ASP B C 1
ATOM 3067 O O . ASP B 1 184 ? -32.375 3.535 -20.891 1 23.06 184 ASP B O 1
ATOM 3071 N N . GLY B 1 185 ? -33.281 3.562 -22.938 1 20.66 185 GLY B N 1
ATOM 3072 C CA . GLY B 1 185 ? -33.906 4.824 -23.266 1 20.66 185 GLY B CA 1
ATOM 3073 C C . GLY B 1 185 ? -35.156 5.102 -22.406 1 20.66 185 GLY B C 1
ATOM 3074 O O . GLY B 1 185 ? -35.781 4.172 -21.922 1 20.66 185 GLY B O 1
#

Radius of gyration: 23.73 Å; Cα contacts (8 Å, |Δi|>4): 450; chains: 2; bounding box: 55×74×62 Å

Organism: Sulfurisphaera tokodaii (strain DSM 16993 / JCM 10545 / NBRC 100140 / 7) (NCBI:txid273063)

pLDDT: mean 76.0, std 22.95, range [20.41, 97.81]

Foldseek 3Di:
DALVVLQVLLVVAAEEEALQLLLVLLLVVVDDDDPLNVSSVVNLVRRPRYAYEPLSLVVNLVVPNDDSVVSVVCDVVRHHYDYDDPQLVVQLVVLVVLCVVVVHDQDDDSSSSLSSVLSCCQVRVHEYEDCDCCNVVSCVSVVVVHHYDHSVPYDHPPPPPDDPPPCVCVVVVVPPVVPPPPPDD/DALVVLQVQLVVAAEEEALQLLLVLLLCVVDDDDPLNVSSVVNLVRRPRYAYEPLSVVVNLVVPNDDSVVSVVCDVVRHHYDYDDPQLVVQLVVLVVLCVVVVHDQDDPSSSSLSSVLSCCQVRVHEYEDCDCCNVVSCVSVVVVHHYDHSVPYDHPPPPPDDPPPCVCVVVVVPPVVPPPPPDD

Solvent-accessible surface area (backbone atoms only — not comparable to full-atom values): 20852 Å² total; per-residue (Å²): 92,47,56,66,54,54,41,51,46,18,73,76,40,45,29,34,52,33,54,62,45,53,51,49,45,54,54,37,69,76,43,76,91,44,74,65,43,53,50,49,48,51,46,62,74,62,29,77,34,33,29,33,39,48,60,41,51,20,51,54,61,44,65,64,82,64,60,64,68,60,51,50,52,50,45,65,71,61,33,48,71,44,75,74,46,72,66,49,24,52,47,25,16,54,50,51,47,51,37,48,73,71,66,50,76,78,66,72,93,58,36,66,52,55,43,46,53,51,30,48,20,51,79,68,67,20,33,35,37,26,70,63,70,58,61,51,60,57,23,70,60,74,35,74,68,54,44,72,41,55,52,88,53,48,45,78,83,78,74,70,77,70,79,75,73,75,64,72,54,70,65,59,64,66,59,56,74,63,58,74,76,60,74,79,127,92,47,56,66,55,55,41,51,44,18,73,76,38,43,28,33,52,32,54,63,45,53,52,48,45,54,54,37,69,77,42,78,92,42,73,67,43,52,51,48,48,50,47,61,73,62,28,80,32,33,29,34,40,49,60,40,51,18,52,56,60,43,66,63,80,63,59,63,67,60,51,51,50,49,46,64,71,62,33,48,71,44,76,74,46,71,64,49,24,51,48,26,16,52,49,50,45,52,36,49,72,70,67,49,75,78,65,70,93,59,36,65,51,54,43,47,50,50,30,50,20,53,79,68,65,21,32,36,39,25,69,64,67,59,60,49,59,55,23,70,57,75,35,74,69,53,45,73,43,55,53,88,54,48,45,75,84,78,72,71,75,69,77,73,74,75,64,72,54,70,65,59,66,66,60,54,73,63,57,72,73,59,74,78,128

Sequence (370 aa):
MHVDEVLQKCDQTYVIFDTSIILDYIRLSSRDKNHRLEVLSYIINNCRNKVITLLNLEEILVGNIGNKEEIENFIFYSFKILNITEKEAEVTAELEVKVREEGLGFKGENWRIDLFIASFAYTRSYYILTKDSDFKKILDCKLHLLHIIHYLELHAQGIQRPTTPNYSKLTNMFCIWKSDYQTDGMHVDEVLQKCDQTYVIFDTSIILDYIRLSSRDKNHRLEVLSYIINNCRNKVITLLNLEEILVGNIGNKEEIENFIFYSFKILNITEKEAEVTAELEVKVREEGLGFKGENWRIDLFIASFAYTRSYYILTKDSDFKKILDCKLHLLHIIHYLELHAQGIQRPTTPNYSKLTNMFCIWKSDYQTDG

Secondary structure (DSSP, 8-state):
-BHHHHHHHHHHS-EEEPHHHHHHHHHHHTS---HHHHHHHHHHHH-TTEEEEHHHHHHHHHT--S-HHHHHHHHHHH-EEEPP-HHHHHHHHHHHHHHHHTTPPPPSTTHHHHHHHHHHHHHHT-EEEES-SHHHHHHHTT-TT-EEEEGGG-B--S--------GGGGTTTTTGGGTS-----/-BHHHHHHHHHHS-EEEPHHHHHHHHHHHTS---HHHHHHHHHHHH-TTEEEEHHHHHHHHHT--S-HHHHHHHHHHH-EEEPP-HHHHHHHHHHHHHHHHTTPPPPSTTHHHHHHHHHHHHHHT-EEEES-STHHHHHHTT-TT-EEEEGGG-B-TT--------GGGGTTTTTGGGTS-----

Nearest PDB structures (foldseek):
  4chg-assembly3_E  TM=8.461E-01  e=2.893E-05  Mycobacterium tuberculosis H37Rv
  3zvk-assembly1_B  TM=7.861E-01  e=1.129E-05  Rickettsia felis
  5ecy-assembly1_E  TM=8.004E-01  e=4.033E-05  Shigella flexneri
  6sd6-assembly1_C  TM=8.031E-01  e=4.505E-05  Shigella sonnei
  5sv2-assembly1_A-2  TM=7.906E-01  e=2.648E-04  Mycobacterium tuberculosis H37Rv

InterPro domains:
  IPR002716 PIN domain [PF01850] (15-138)
  IPR029060 PIN-like domain superfamily [SSF88723] (14-143)